Protein AF-A6IW34-F1 (afdb_monomer)

Secondary structure (DSSP, 8-state):
----------PPPP-GGGGT-BTTTBTSPSS--S---GGGHHHHHHHTTHHHHHHTT-HHHHHHH-----GGG--SHHHHHHHHHHHHHHHHHHHHTTGGGS--SEE-HHHHHHHHHHHHHHT--SS--HHHHTTTS-EESSTTS-SSGGGEE-SS--TTHHHHHHHHHHHHHHHHHTHHHHHHHHHHHHHHHTT-HHHHHHHHHHHHHHHHHHHHHHHTHHHH--HHHIIIIIHHHH--SSS-TTSTT-BEETTT-SSPB------GGG-HHHHHHHHHHT-------

Structure (mmCIF, N/CA/C/O backbone):
data_AF-A6IW34-F1
#
_entry.id   AF-A6IW34-F1
#
loop_
_atom_site.group_PDB
_atom_site.id
_atom_site.type_symbol
_atom_site.label_atom_id
_atom_site.label_alt_id
_atom_site.label_comp_id
_atom_site.label_asym_id
_atom_site.label_entity_id
_atom_site.label_seq_id
_atom_site.pdbx_PDB_ins_code
_atom_site.Cartn_x
_atom_site.Cartn_y
_atom_site.Cartn_z
_atom_site.occupancy
_atom_site.B_iso_or_equiv
_atom_site.auth_seq_id
_atom_site.auth_comp_id
_atom_site.auth_asym_id
_atom_site.auth_atom_id
_atom_site.pdbx_PDB_model_num
ATOM 1 N N . MET A 1 1 ? -57.787 -7.518 24.348 1.00 39.97 1 MET A N 1
ATOM 2 C CA . MET A 1 1 ? -56.804 -8.427 23.725 1.00 39.97 1 MET A CA 1
ATOM 3 C C . MET A 1 1 ? -56.434 -7.841 22.378 1.00 39.97 1 MET A C 1
ATOM 5 O O . MET A 1 1 ? -57.076 -8.160 21.393 1.00 39.97 1 MET A O 1
ATOM 9 N N . GLU A 1 2 ? -55.438 -6.966 22.345 1.00 31.56 2 GLU A N 1
ATOM 10 C CA . GLU A 1 2 ? -54.782 -6.574 21.098 1.00 31.56 2 GLU A CA 1
ATOM 11 C C . GLU A 1 2 ? -53.287 -6.706 21.347 1.00 31.56 2 GLU A C 1
ATOM 13 O O . GLU A 1 2 ? -52.717 -6.063 22.227 1.00 31.56 2 GLU A O 1
ATOM 18 N N . ALA A 1 3 ? -52.701 -7.682 20.660 1.00 35.12 3 ALA A N 1
ATOM 19 C CA . ALA A 1 3 ? -51.305 -8.038 20.772 1.00 35.12 3 ALA A CA 1
ATOM 20 C C . ALA A 1 3 ? -50.457 -6.938 20.125 1.00 35.12 3 ALA A C 1
ATOM 22 O O . ALA A 1 3 ? -50.534 -6.710 18.917 1.00 35.12 3 ALA A O 1
ATOM 23 N N . GLN A 1 4 ? -49.629 -6.280 20.936 1.00 36.12 4 GLN A N 1
ATOM 24 C CA . GLN A 1 4 ? -48.499 -5.497 20.453 1.00 36.12 4 GLN A CA 1
ATOM 25 C C . GLN A 1 4 ? -47.568 -6.430 19.671 1.00 36.12 4 GLN A C 1
ATOM 27 O O . GLN A 1 4 ? -46.946 -7.328 20.239 1.00 36.12 4 GLN A O 1
ATOM 32 N N . ARG A 1 5 ? -47.476 -6.228 18.354 1.00 35.66 5 A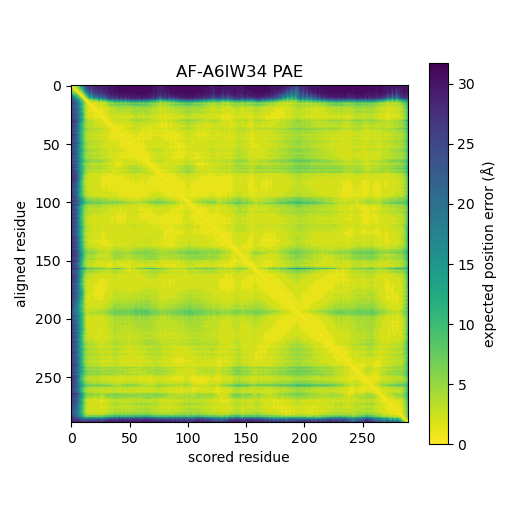RG A N 1
ATOM 33 C CA . ARG A 1 5 ? -46.409 -6.808 17.538 1.00 35.66 5 ARG A CA 1
ATOM 34 C C . ARG A 1 5 ? -45.102 -6.107 17.898 1.00 35.66 5 ARG A C 1
ATOM 36 O O . ARG A 1 5 ? -44.876 -4.965 17.511 1.00 35.66 5 ARG A O 1
ATOM 43 N N . GLN A 1 6 ? -44.258 -6.802 18.653 1.00 39.84 6 GLN A N 1
ATOM 44 C CA . GLN A 1 6 ? -42.835 -6.505 18.749 1.00 39.84 6 GLN A CA 1
ATOM 45 C C . GLN A 1 6 ? -42.164 -6.928 17.436 1.00 39.84 6 GLN A C 1
ATOM 47 O O . GLN A 1 6 ? -41.750 -8.075 17.297 1.00 39.84 6 GLN A O 1
ATOM 52 N N . ASP A 1 7 ? -42.031 -6.012 16.478 1.00 38.09 7 ASP A N 1
ATOM 53 C CA . ASP A 1 7 ? -41.060 -6.172 15.387 1.00 38.09 7 ASP A CA 1
ATOM 54 C C . ASP A 1 7 ? -39.688 -5.682 15.868 1.00 38.09 7 ASP A C 1
ATOM 56 O O . ASP A 1 7 ? -39.165 -4.641 15.473 1.00 38.09 7 ASP A O 1
ATOM 60 N N . GLY A 1 8 ? -39.101 -6.457 16.779 1.00 39.00 8 GLY A N 1
ATOM 61 C CA . GLY A 1 8 ? -37.703 -6.336 17.164 1.00 39.00 8 GLY A CA 1
ATOM 62 C C . GLY A 1 8 ? -36.811 -6.952 16.093 1.00 39.00 8 GLY A C 1
ATOM 63 O O . GLY A 1 8 ? -36.288 -8.049 16.279 1.00 39.00 8 GLY A O 1
ATOM 64 N N . LYS A 1 9 ? -36.583 -6.251 14.975 1.00 41.66 9 LYS A N 1
ATOM 65 C CA . LYS A 1 9 ? -35.353 -6.484 14.205 1.00 41.66 9 LYS A CA 1
ATOM 66 C C . LYS A 1 9 ? -34.207 -5.923 15.037 1.00 41.66 9 LYS A C 1
ATOM 68 O O . LYS A 1 9 ? -33.849 -4.758 14.895 1.00 41.66 9 LYS A O 1
ATOM 73 N N . LEU A 1 10 ? -33.673 -6.752 15.934 1.00 44.56 10 LEU A N 1
ATOM 74 C CA . LEU A 1 10 ? -32.401 -6.507 16.600 1.00 44.56 10 LEU A CA 1
ATOM 75 C C . LEU A 1 10 ? -31.375 -6.308 15.483 1.00 44.56 10 LEU A C 1
ATOM 77 O O . LEU A 1 10 ? -30.990 -7.257 14.797 1.00 44.56 10 LEU A O 1
ATOM 81 N N . ALA A 1 11 ? -31.039 -5.058 15.192 1.00 54.19 11 ALA A N 1
ATOM 82 C CA . ALA A 1 11 ? -30.050 -4.780 14.181 1.00 54.19 11 ALA A CA 1
ATOM 83 C C . ALA A 1 11 ? -28.741 -5.416 14.643 1.00 54.19 11 ALA A C 1
ATOM 85 O O . ALA A 1 11 ? -28.292 -5.164 15.758 1.00 54.19 11 ALA A O 1
ATOM 86 N N . SER A 1 12 ? -28.178 -6.296 13.816 1.00 60.78 12 SER A N 1
ATOM 87 C CA . SER A 1 12 ? -26.931 -6.982 14.142 1.00 60.78 12 SER A CA 1
ATOM 88 C C . SER A 1 12 ? -25.866 -5.954 14.512 1.00 60.78 12 SER A C 1
ATOM 90 O O . SER A 1 12 ? -25.704 -4.987 13.761 1.00 60.78 12 SER A O 1
ATOM 92 N N . SER A 1 13 ? -25.146 -6.183 15.613 1.00 70.25 13 SER A N 1
ATOM 93 C CA . SER A 1 13 ? -24.002 -5.357 15.997 1.00 70.25 13 SER A CA 1
ATOM 94 C C . SER A 1 13 ? -23.045 -5.217 14.815 1.00 70.25 13 SER A C 1
ATOM 96 O O . SER A 1 13 ? -22.786 -6.192 14.094 1.00 70.25 13 SER A O 1
ATOM 98 N N . LEU A 1 14 ? -22.532 -4.009 14.599 1.00 81.94 14 LEU A N 1
ATOM 99 C CA . LEU A 1 14 ? -21.531 -3.761 13.568 1.00 81.94 14 LEU A CA 1
ATOM 100 C C . LEU A 1 14 ? -20.313 -4.681 13.802 1.00 81.94 14 LEU A C 1
ATOM 102 O O . LEU A 1 14 ? -19.761 -4.734 14.896 1.00 81.94 14 LEU A O 1
ATOM 106 N N . SER A 1 15 ? -19.928 -5.456 12.785 1.00 87.62 15 SER A N 1
ATOM 107 C CA . SER A 1 15 ? -18.823 -6.421 12.862 1.00 87.62 15 SER A CA 1
ATOM 108 C C . SER A 1 15 ? -17.718 -6.001 11.905 1.00 87.62 15 SER A C 1
ATOM 110 O O . SER A 1 15 ? -17.939 -5.973 10.694 1.00 87.62 15 SER A O 1
ATOM 112 N N . LEU A 1 16 ? -16.533 -5.707 12.447 1.00 92.44 16 LEU A N 1
ATOM 113 C CA . LEU A 1 16 ? -15.361 -5.253 11.690 1.00 92.44 16 LEU A CA 1
ATOM 114 C C . LEU A 1 16 ? -14.974 -6.220 10.560 1.00 92.44 16 LEU A C 1
ATOM 116 O O . LEU A 1 16 ? -14.701 -5.792 9.438 1.00 92.44 16 LEU A O 1
ATOM 120 N N . GLY A 1 17 ? -15.069 -7.529 10.810 1.00 90.88 17 GLY A N 1
ATOM 121 C CA . GLY A 1 17 ? -14.717 -8.556 9.827 1.00 90.88 17 GLY A CA 1
ATOM 122 C C . GLY A 1 17 ? -15.533 -8.496 8.529 1.00 90.88 17 GLY A C 1
ATOM 123 O O . GLY A 1 17 ? -14.998 -8.812 7.470 1.00 90.88 17 GLY A O 1
ATOM 124 N N . LYS A 1 18 ? -16.791 -8.023 8.566 1.00 91.44 18 LYS A N 1
ATOM 125 C CA . LYS A 1 18 ? -17.615 -7.844 7.350 1.00 91.44 18 LYS A CA 1
ATOM 126 C C . LYS A 1 18 ? -17.078 -6.758 6.415 1.00 91.44 18 LYS A C 1
ATOM 128 O O . LYS A 1 18 ? -17.410 -6.764 5.236 1.00 91.44 18 LYS A O 1
ATOM 133 N N . TYR A 1 19 ? -16.266 -5.849 6.945 1.00 92.50 19 TYR A N 1
ATOM 134 C CA . TYR A 1 19 ? -15.629 -4.757 6.213 1.00 92.50 19 TYR A CA 1
ATOM 135 C C . TYR A 1 19 ? -14.144 -5.030 5.955 1.00 92.50 19 TYR A C 1
ATOM 137 O O . TYR A 1 19 ? -13.412 -4.117 5.593 1.00 92.50 19 TYR A O 1
ATOM 145 N N . HIS A 1 20 ? -13.692 -6.276 6.154 1.00 92.62 20 HIS A N 1
ATOM 146 C CA . HIS A 1 20 ? -12.283 -6.664 6.060 1.00 92.62 20 HIS A CA 1
ATOM 147 C C . HIS A 1 20 ? -11.364 -5.890 7.020 1.00 92.62 20 HIS A C 1
ATOM 149 O O . HIS A 1 20 ? -10.183 -5.706 6.737 1.00 92.62 20 HIS A O 1
ATOM 155 N N . ILE A 1 21 ? -11.899 -5.471 8.170 1.00 96.00 21 ILE A N 1
ATOM 156 C CA . ILE A 1 21 ? -11.139 -4.803 9.226 1.00 96.00 21 ILE A CA 1
ATOM 157 C C . ILE A 1 21 ? -10.777 -5.842 10.287 1.00 96.00 21 ILE A C 1
ATOM 159 O O . ILE A 1 21 ? -11.643 -6.524 10.840 1.00 96.00 21 ILE A O 1
ATOM 163 N N . SER A 1 22 ? -9.485 -5.970 10.563 1.00 96.12 22 SER A N 1
ATOM 164 C CA . SER A 1 22 ? -8.954 -6.850 11.596 1.00 96.12 22 SER A CA 1
ATOM 165 C C . SER A 1 22 ? -9.114 -6.230 12.984 1.00 96.12 22 SER A C 1
ATOM 167 O O . SER A 1 22 ? -8.766 -5.073 13.205 1.00 96.12 22 SER A O 1
ATOM 169 N N . GLU A 1 23 ? -9.568 -7.024 13.952 1.00 95.31 23 GLU A N 1
ATOM 170 C CA . GLU A 1 23 ? -9.623 -6.629 15.370 1.00 95.31 23 GLU A CA 1
ATOM 171 C C . GLU A 1 23 ? -8.236 -6.343 15.963 1.00 95.31 23 GLU A C 1
ATOM 173 O O . GLU A 1 23 ? -8.111 -5.591 16.929 1.00 95.31 23 GLU A O 1
ATOM 178 N N . GLU A 1 24 ? -7.199 -6.962 15.398 1.00 95.69 24 GLU A N 1
ATOM 179 C CA . GLU A 1 24 ? -5.818 -6.813 15.847 1.00 95.69 24 GLU A CA 1
ATOM 180 C C . GLU A 1 24 ? -5.059 -5.791 15.000 1.00 95.69 24 GLU A C 1
ATOM 182 O O . GLU A 1 24 ? -4.288 -5.001 15.537 1.00 95.69 24 GLU A O 1
ATOM 187 N N . TYR A 1 25 ? -5.291 -5.772 13.689 1.00 96.75 25 TYR A N 1
ATOM 188 C CA . TYR A 1 25 ? -4.469 -5.039 12.721 1.00 96.75 25 TYR A CA 1
ATOM 189 C C . TYR A 1 25 ? -5.191 -3.862 12.048 1.00 96.75 25 TYR A C 1
ATOM 191 O O . TYR A 1 25 ? -4.569 -3.109 11.303 1.00 96.75 25 TYR A O 1
ATOM 199 N N . GLY A 1 26 ? -6.485 -3.666 12.312 1.00 97.12 26 GLY A N 1
ATOM 200 C CA . GLY A 1 26 ? -7.270 -2.611 11.676 1.00 97.12 26 GLY A CA 1
ATOM 201 C C . GLY A 1 26 ? -7.359 -2.843 10.174 1.00 97.12 26 GLY A C 1
ATOM 202 O O . GLY A 1 26 ? -7.752 -3.924 9.738 1.00 97.12 26 GLY A O 1
ATOM 203 N N . PHE A 1 27 ? -6.985 -1.837 9.387 1.00 97.81 27 PHE A N 1
ATOM 204 C CA . PHE A 1 27 ? -6.981 -1.921 7.924 1.00 97.81 27 PHE A CA 1
ATOM 205 C C . PHE A 1 27 ? -5.726 -2.588 7.338 1.00 97.81 27 PHE A C 1
ATOM 207 O O . PHE A 1 27 ? -5.716 -2.907 6.148 1.00 97.81 27 PHE A O 1
ATOM 214 N N . LEU A 1 28 ? -4.678 -2.819 8.140 1.00 98.06 28 LEU A N 1
ATOM 215 C CA . LEU A 1 28 ? -3.502 -3.568 7.689 1.00 98.06 28 LEU A CA 1
ATOM 216 C C . LEU A 1 28 ? -3.907 -5.005 7.333 1.00 98.06 28 LEU A C 1
ATOM 218 O O . LEU A 1 28 ? -4.675 -5.644 8.060 1.00 98.06 28 LEU A O 1
ATOM 222 N N . LEU A 1 29 ? -3.354 -5.541 6.243 1.00 97.25 29 LEU A N 1
ATOM 223 C CA . LEU A 1 29 ? -3.537 -6.944 5.889 1.00 97.25 29 LEU A CA 1
ATOM 224 C C . LEU A 1 29 ? -2.759 -7.816 6.891 1.00 97.25 29 LEU A C 1
ATOM 226 O O . LEU A 1 29 ? -1.536 -7.713 6.939 1.00 97.25 29 LEU A O 1
ATOM 230 N N . PRO A 1 30 ? -3.412 -8.693 7.676 1.00 94.12 30 PRO A N 1
ATOM 231 C CA . PRO A 1 30 ? -2.704 -9.561 8.608 1.00 94.12 30 PRO A CA 1
ATOM 232 C C . PRO A 1 30 ? -1.980 -10.687 7.867 1.00 94.12 30 PRO A C 1
ATOM 234 O O . PRO A 1 30 ? -2.599 -11.414 7.073 1.00 94.12 30 PRO A O 1
ATOM 237 N N . ASN A 1 31 ? -0.701 -10.872 8.206 1.00 91.75 31 ASN A N 1
ATOM 238 C CA . ASN A 1 31 ? 0.199 -11.863 7.610 1.00 91.75 31 ASN A CA 1
ATOM 239 C C . ASN A 1 31 ? 0.147 -11.785 6.073 1.00 91.75 31 ASN A C 1
ATOM 241 O O . ASN A 1 31 ? -0.417 -12.685 5.434 1.00 91.75 31 ASN A O 1
ATOM 245 N N . PRO A 1 32 ? 0.598 -10.663 5.481 1.00 95.06 32 PRO A N 1
ATOM 246 C CA . PRO A 1 32 ? 0.676 -10.547 4.031 1.00 95.06 32 PRO A CA 1
ATOM 247 C C . PRO A 1 32 ? 1.606 -11.629 3.467 1.00 95.06 32 PRO A C 1
ATOM 249 O O . PRO A 1 32 ? 2.489 -12.132 4.158 1.00 95.06 32 PRO A O 1
ATOM 252 N N . LEU A 1 33 ? 1.356 -12.031 2.221 1.00 97.06 33 LEU A N 1
ATOM 253 C CA . LEU A 1 33 ? 2.248 -12.959 1.531 1.00 97.06 33 LEU A CA 1
ATOM 254 C C . LEU A 1 33 ? 3.494 -12.214 1.067 1.00 97.06 33 LEU A C 1
ATOM 256 O O . LEU A 1 33 ? 3.388 -11.079 0.612 1.00 97.06 33 LEU A O 1
ATOM 260 N N . GLU A 1 34 ? 4.634 -12.892 1.134 1.00 97.38 34 GLU A N 1
ATOM 261 C CA . GLU A 1 34 ? 5.929 -12.370 0.680 1.00 97.38 34 GLU A CA 1
ATOM 262 C C . GLU A 1 34 ? 6.301 -12.881 -0.718 1.00 97.38 34 GLU A C 1
ATOM 264 O O . GLU A 1 34 ? 7.038 -12.226 -1.447 1.00 97.38 34 GLU A O 1
ATOM 269 N N . GLU A 1 35 ? 5.740 -14.024 -1.120 1.00 97.94 35 GLU A N 1
ATOM 270 C CA . GLU A 1 35 ? 5.993 -14.669 -2.407 1.00 97.94 35 GLU A CA 1
ATOM 271 C C . GLU A 1 35 ? 4.687 -15.056 -3.101 1.00 97.94 35 GLU A C 1
ATOM 273 O O . GLU A 1 35 ? 3.711 -15.471 -2.464 1.00 97.94 35 GLU A O 1
ATOM 278 N N . LEU A 1 36 ? 4.683 -14.934 -4.429 1.00 98.38 36 LEU A N 1
ATOM 279 C CA . LEU A 1 36 ? 3.617 -15.452 -5.282 1.00 98.38 36 LEU A CA 1
ATOM 280 C C . LEU A 1 36 ? 3.924 -16.894 -5.723 1.00 98.38 36 LEU A C 1
ATOM 282 O O . LEU A 1 36 ? 5.086 -17.299 -5.742 1.00 98.38 36 LEU A O 1
ATOM 286 N N . PRO A 1 37 ? 2.905 -17.671 -6.139 1.00 97.69 37 PRO A N 1
ATOM 287 C CA . PRO A 1 37 ? 3.115 -18.987 -6.740 1.00 97.69 37 PRO A CA 1
ATOM 288 C C . PRO A 1 37 ? 4.085 -18.962 -7.933 1.00 97.69 37 PRO A C 1
ATOM 290 O O . PRO A 1 37 ? 4.119 -17.982 -8.677 1.00 97.69 37 PRO A O 1
ATOM 293 N N . ASP A 1 38 ? 4.779 -20.080 -8.187 1.00 97.00 38 ASP A N 1
ATOM 294 C CA . ASP A 1 38 ? 5.830 -20.228 -9.217 1.00 97.00 38 ASP A CA 1
ATOM 295 C C . ASP A 1 38 ? 5.456 -19.700 -10.610 1.00 97.00 38 ASP A C 1
ATOM 297 O O . ASP A 1 38 ? 6.315 -19.217 -11.349 1.00 97.00 38 ASP A O 1
ATOM 301 N N . HIS A 1 39 ? 4.172 -19.760 -10.978 1.00 97.56 39 HIS A N 1
ATOM 302 C CA . HIS A 1 39 ? 3.674 -19.195 -12.234 1.00 97.56 39 HIS A CA 1
ATOM 303 C C . HIS A 1 39 ? 4.044 -17.709 -12.398 1.00 97.56 39 HIS A C 1
ATOM 305 O O . HIS A 1 39 ? 4.338 -17.271 -13.507 1.00 97.56 39 HIS A O 1
ATOM 311 N N . TYR A 1 40 ? 4.076 -16.957 -11.296 1.00 98.50 40 TYR A N 1
ATOM 312 C CA . TYR A 1 40 ? 4.344 -15.519 -11.231 1.00 98.50 40 TYR A CA 1
ATOM 313 C C . TYR A 1 40 ? 5.798 -15.178 -10.893 1.00 98.50 40 TYR A C 1
ATOM 315 O O . TYR A 1 40 ? 6.122 -14.010 -10.668 1.00 98.50 40 TYR A O 1
ATOM 323 N N . LYS A 1 41 ? 6.702 -16.166 -10.911 1.00 98.12 41 LYS A N 1
ATOM 324 C CA . LYS A 1 41 ? 8.135 -15.957 -10.673 1.00 98.12 41 LYS A CA 1
ATOM 325 C C . LYS A 1 41 ? 8.753 -14.837 -11.533 1.00 98.12 41 LYS A C 1
ATOM 327 O O . LYS A 1 41 ? 9.525 -14.064 -10.972 1.00 98.12 41 LYS A O 1
ATOM 332 N N . PRO A 1 42 ? 8.398 -14.654 -12.826 1.00 98.44 42 PRO A N 1
ATOM 333 C CA . PRO A 1 42 ? 8.912 -13.529 -13.613 1.00 98.44 42 PRO A CA 1
ATOM 334 C C . PRO A 1 42 ? 8.601 -12.149 -13.013 1.00 98.44 42 PRO A C 1
ATOM 336 O O . PRO A 1 42 ? 9.423 -11.243 -13.112 1.00 98.44 42 PRO A O 1
ATOM 339 N N . TRP A 1 43 ? 7.441 -11.979 -12.366 1.00 98.62 43 TRP A N 1
ATOM 340 C CA . TRP A 1 43 ? 7.103 -10.733 -11.673 1.00 98.62 43 TRP A CA 1
ATOM 341 C C . TRP A 1 43 ? 7.951 -10.563 -10.411 1.00 98.62 43 TRP A C 1
ATOM 343 O O . TRP A 1 43 ? 8.554 -9.508 -10.217 1.00 98.62 43 TRP A O 1
ATOM 353 N N . MET A 1 44 ? 8.054 -11.615 -9.591 1.00 98.50 44 MET A N 1
ATOM 354 C CA . MET A 1 44 ? 8.823 -11.581 -8.341 1.00 98.50 44 MET A CA 1
ATOM 355 C C . MET A 1 44 ? 10.321 -11.351 -8.583 1.00 98.50 44 MET A C 1
ATOM 357 O O . MET A 1 44 ? 10.946 -10.566 -7.880 1.00 98.50 44 MET A O 1
ATOM 361 N N . GLU A 1 45 ? 10.904 -11.951 -9.625 1.00 98.12 45 GLU A N 1
ATOM 362 C CA . GLU A 1 45 ? 12.317 -11.757 -9.980 1.00 98.12 45 GLU A CA 1
ATOM 363 C C . GLU A 1 45 ? 12.658 -10.311 -10.364 1.00 98.12 45 GLU A C 1
ATOM 365 O O . GLU A 1 45 ? 13.798 -9.878 -10.157 1.00 98.12 45 GLU A O 1
ATOM 370 N N . ILE A 1 46 ? 11.708 -9.572 -10.946 1.00 98.44 46 ILE A N 1
ATOM 371 C CA . ILE A 1 46 ? 11.856 -8.135 -11.203 1.00 98.44 46 ILE A CA 1
ATOM 372 C C . ILE A 1 46 ? 11.664 -7.365 -9.896 1.00 98.44 46 ILE A C 1
ATOM 374 O O . ILE A 1 46 ? 12.495 -6.523 -9.565 1.00 98.44 46 ILE A O 1
ATOM 378 N N . ALA A 1 47 ? 10.608 -7.673 -9.140 1.00 98.06 47 ALA A N 1
ATOM 379 C CA . ALA A 1 47 ? 10.246 -6.965 -7.915 1.00 98.06 47 ALA A CA 1
ATOM 380 C C . ALA A 1 47 ? 11.354 -7.017 -6.845 1.00 98.06 47 ALA A C 1
ATOM 382 O O . ALA A 1 47 ? 11.718 -5.987 -6.282 1.00 98.06 47 ALA A O 1
ATOM 383 N N . HIS A 1 48 ? 11.977 -8.182 -6.646 1.00 97.44 48 HIS A N 1
ATOM 384 C CA . HIS A 1 48 ? 13.082 -8.379 -5.695 1.00 97.44 48 HIS A CA 1
ATOM 385 C C . HIS A 1 48 ? 14.353 -7.610 -6.051 1.00 97.44 48 HIS A C 1
ATOM 387 O O . HIS A 1 48 ? 15.179 -7.319 -5.190 1.00 97.44 48 HIS A O 1
ATOM 393 N N . ARG A 1 49 ? 14.532 -7.278 -7.332 1.00 97.50 49 ARG A N 1
ATOM 394 C CA . ARG A 1 49 ? 15.677 -6.505 -7.833 1.00 97.50 49 ARG A CA 1
ATOM 395 C C . ARG A 1 49 ? 15.281 -5.087 -8.226 1.00 97.50 49 ARG A C 1
ATOM 397 O O . ARG A 1 49 ? 16.085 -4.393 -8.843 1.00 97.50 49 ARG A O 1
ATOM 404 N N . LEU A 1 50 ? 14.068 -4.652 -7.883 1.00 98.12 50 LEU A N 1
ATOM 405 C CA . LEU A 1 50 ? 13.472 -3.436 -8.423 1.00 98.12 50 LEU A CA 1
ATOM 406 C C . LEU A 1 50 ? 14.333 -2.184 -8.183 1.00 98.12 50 LEU A C 1
ATOM 408 O O . LEU A 1 50 ? 14.598 -1.494 -9.170 1.00 98.12 50 LEU A O 1
ATOM 412 N N . PRO A 1 51 ? 14.858 -1.908 -6.967 1.00 97.38 51 PRO A N 1
ATOM 413 C CA . PRO A 1 51 ? 15.735 -0.754 -6.755 1.00 97.38 51 PRO A CA 1
ATOM 414 C C . PRO A 1 51 ? 16.977 -0.800 -7.652 1.00 97.38 51 PRO A C 1
ATOM 416 O O . PRO A 1 51 ? 17.269 0.158 -8.361 1.00 97.38 51 PRO A O 1
ATOM 419 N N . HIS A 1 52 ? 17.645 -1.955 -7.709 1.00 97.94 52 HIS A N 1
ATOM 420 C CA . HIS A 1 52 ? 18.849 -2.144 -8.516 1.00 97.94 52 HIS A CA 1
ATOM 421 C C . HIS A 1 52 ? 18.583 -1.998 -10.021 1.00 97.94 52 HIS A C 1
ATOM 423 O O . HIS A 1 52 ? 19.374 -1.388 -10.740 1.00 97.94 52 HIS A O 1
ATOM 429 N N . LEU A 1 53 ? 17.473 -2.547 -10.519 1.00 98.50 53 LEU A N 1
ATOM 430 C CA . LEU A 1 53 ? 17.089 -2.446 -11.928 1.00 98.50 53 LEU A CA 1
ATOM 431 C C . LEU A 1 53 ? 16.751 -1.006 -12.330 1.00 98.50 53 LEU A C 1
ATOM 433 O O . LEU A 1 53 ? 17.027 -0.621 -13.464 1.00 98.50 53 LEU A O 1
ATOM 437 N N . ILE A 1 54 ? 16.184 -0.215 -11.417 1.00 98.19 54 ILE A N 1
ATOM 438 C CA . ILE A 1 54 ? 15.927 1.209 -11.650 1.00 98.19 54 ILE A CA 1
ATOM 439 C C . ILE A 1 54 ? 17.245 1.988 -11.667 1.00 98.19 54 ILE A C 1
ATOM 441 O O . ILE A 1 54 ? 17.523 2.678 -12.642 1.00 98.19 54 ILE A O 1
ATOM 445 N N . GLU A 1 55 ? 18.086 1.824 -10.642 1.00 96.44 55 GLU A N 1
ATOM 446 C CA . GLU A 1 55 ? 19.378 2.520 -10.519 1.00 96.44 55 GLU A CA 1
ATOM 447 C C . GLU A 1 55 ? 20.346 2.204 -11.669 1.00 96.44 55 GLU A C 1
ATOM 449 O O . GLU A 1 55 ? 21.140 3.049 -12.076 1.00 96.44 55 GLU A O 1
ATOM 454 N N . SER A 1 56 ? 20.283 0.988 -12.214 1.00 97.62 56 SER A N 1
ATOM 455 C CA . SER A 1 56 ? 21.091 0.564 -13.364 1.00 97.62 56 SER A CA 1
ATOM 456 C C . SER A 1 56 ? 20.452 0.866 -14.724 1.00 97.62 56 SER A C 1
ATOM 458 O O . SER A 1 56 ? 21.048 0.538 -15.750 1.00 97.62 56 SER A O 1
ATOM 460 N N . HIS A 1 57 ? 19.268 1.489 -14.753 1.00 97.31 57 HIS A N 1
ATOM 461 C CA . HIS A 1 57 ? 18.488 1.790 -15.961 1.00 97.31 57 HIS A CA 1
ATOM 462 C C . HIS A 1 57 ? 18.093 0.552 -16.794 1.00 97.31 57 HIS A C 1
ATOM 464 O O . HIS A 1 57 ? 17.923 0.622 -18.013 1.00 97.31 57 HIS A O 1
ATOM 470 N N . GLN A 1 58 ? 17.937 -0.606 -16.148 1.00 98.25 58 GLN A N 1
ATOM 471 C CA . GLN A 1 58 ? 17.656 -1.890 -16.800 1.00 98.25 58 GLN A CA 1
ATOM 472 C C . GLN A 1 58 ? 16.213 -2.373 -16.637 1.00 98.25 58 GLN A C 1
ATOM 474 O O . GLN A 1 58 ? 15.825 -3.333 -17.311 1.00 98.25 58 GLN A O 1
ATOM 479 N N . LEU A 1 59 ? 15.406 -1.754 -15.768 1.00 98.44 59 LEU A N 1
ATOM 480 C CA . LEU A 1 59 ? 14.043 -2.214 -15.490 1.00 98.44 59 LEU A CA 1
ATOM 481 C C . LEU A 1 59 ? 13.187 -2.243 -16.759 1.00 98.44 59 LEU A C 1
ATOM 483 O O . LEU A 1 59 ? 12.519 -3.240 -17.018 1.00 98.44 59 LEU A O 1
ATOM 487 N N . GLN A 1 60 ? 13.232 -1.190 -17.577 1.00 98.06 60 GLN A N 1
ATOM 488 C CA . GLN A 1 60 ? 12.431 -1.127 -18.805 1.00 98.06 60 GLN A CA 1
ATOM 489 C C . GLN A 1 60 ? 12.724 -2.295 -19.758 1.00 98.06 60 GLN A C 1
ATOM 491 O O . GLN A 1 60 ? 11.788 -2.904 -20.274 1.00 98.06 60 GLN A O 1
ATOM 496 N N . ALA A 1 61 ? 13.998 -2.658 -19.942 1.00 97.94 61 ALA A N 1
ATOM 497 C CA . ALA A 1 61 ? 14.388 -3.796 -20.775 1.00 97.94 61 ALA A CA 1
ATOM 498 C C . ALA A 1 61 ? 13.805 -5.117 -20.242 1.00 97.94 61 ALA A C 1
ATOM 500 O O . ALA A 1 61 ? 13.198 -5.872 -20.998 1.00 97.94 61 ALA A O 1
ATOM 501 N N . HIS A 1 62 ? 13.890 -5.344 -18.928 1.00 98.31 62 HIS A N 1
ATOM 502 C CA . HIS A 1 62 ? 13.323 -6.536 -18.292 1.00 98.31 62 HIS A CA 1
ATOM 503 C C . HIS A 1 62 ? 11.792 -6.594 -18.411 1.00 98.31 62 HIS A C 1
ATOM 505 O O . HIS A 1 62 ? 11.232 -7.664 -18.632 1.00 98.31 62 HIS A O 1
ATOM 511 N N . VAL A 1 63 ? 11.098 -5.454 -18.310 1.00 98.19 63 VAL A N 1
ATOM 512 C CA . VAL A 1 63 ? 9.635 -5.389 -18.485 1.00 98.19 63 VAL A CA 1
ATOM 513 C C . VAL A 1 63 ? 9.220 -5.722 -19.923 1.00 98.19 63 VAL A C 1
ATOM 515 O O . VAL A 1 63 ? 8.210 -6.398 -20.120 1.00 98.19 63 VAL A O 1
ATOM 518 N N . TYR A 1 64 ? 9.992 -5.304 -20.931 1.00 97.44 64 TYR A N 1
ATOM 519 C CA . TYR A 1 64 ? 9.718 -5.664 -22.328 1.00 97.44 64 TYR A CA 1
ATOM 520 C C . TYR A 1 64 ? 9.941 -7.154 -22.626 1.00 97.44 64 TYR A C 1
ATOM 522 O O . TYR A 1 64 ? 9.253 -7.708 -23.484 1.00 97.44 64 TYR A O 1
ATOM 530 N N . GLU A 1 65 ? 10.858 -7.811 -21.915 1.00 97.25 65 GLU A N 1
ATOM 531 C CA . GLU A 1 65 ? 11.098 -9.258 -22.017 1.00 97.25 65 GLU A CA 1
ATOM 532 C C . GLU A 1 65 ? 10.128 -10.097 -21.164 1.00 97.25 65 GLU A C 1
ATOM 534 O O . GLU A 1 65 ? 10.038 -11.316 -21.331 1.00 97.25 65 GLU A O 1
ATOM 539 N N . MET A 1 66 ? 9.375 -9.457 -20.265 1.00 96.62 66 MET A N 1
ATOM 540 C CA . MET A 1 66 ? 8.469 -10.127 -19.339 1.00 96.62 66 MET A CA 1
ATOM 541 C C . MET A 1 66 ? 7.330 -10.847 -20.085 1.00 96.62 66 MET A C 1
ATOM 543 O O . MET A 1 66 ? 6.648 -10.230 -20.910 1.00 96.62 66 MET A O 1
ATOM 547 N N . PRO A 1 67 ? 7.055 -12.133 -19.791 1.00 97.88 67 PRO A N 1
ATOM 548 C CA . PRO A 1 67 ? 5.941 -12.841 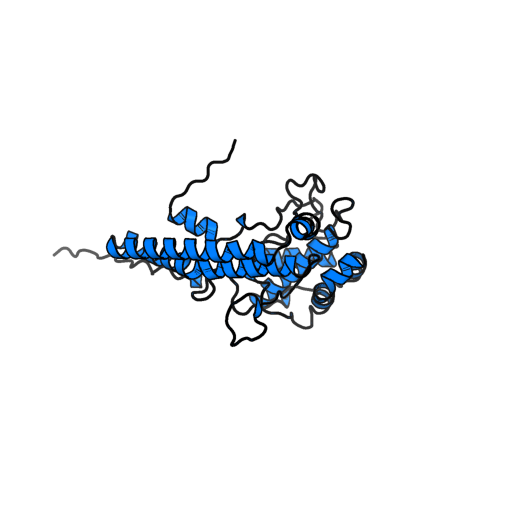-20.408 1.00 97.88 67 PRO A CA 1
ATOM 549 C C . PRO A 1 67 ? 4.598 -12.264 -19.945 1.00 97.88 67 PRO A C 1
ATOM 551 O O . PRO A 1 67 ? 4.447 -11.820 -18.807 1.00 97.88 67 PRO A O 1
ATOM 554 N N . LEU A 1 68 ? 3.588 -12.324 -20.817 1.00 98.25 68 LEU A N 1
ATOM 555 C CA . LEU A 1 68 ? 2.207 -12.069 -20.413 1.00 98.25 68 LEU A CA 1
ATOM 556 C C . LEU A 1 68 ? 1.711 -13.260 -19.581 1.00 98.25 68 LEU A C 1
ATOM 558 O O . LEU A 1 68 ? 1.546 -14.355 -20.122 1.00 98.25 68 LEU A O 1
ATOM 562 N N . LEU A 1 69 ? 1.490 -13.042 -18.285 1.00 98.12 69 LEU A N 1
ATOM 563 C CA . LEU A 1 69 ? 1.014 -14.062 -17.348 1.00 98.12 69 LEU A CA 1
ATOM 564 C C . LEU A 1 69 ? -0.481 -13.904 -17.068 1.00 98.12 69 LEU A C 1
ATOM 566 O O . LEU A 1 69 ? -1.018 -12.797 -17.078 1.00 98.12 69 LEU A O 1
ATOM 570 N N . ASP A 1 70 ? -1.142 -15.029 -16.817 1.00 95.94 70 ASP A N 1
ATOM 571 C CA . ASP A 1 70 ? -2.585 -15.107 -16.609 1.00 95.94 70 ASP A CA 1
ATOM 572 C C . ASP A 1 70 ? -2.920 -14.962 -15.118 1.00 95.94 70 ASP A C 1
ATOM 574 O O . ASP A 1 70 ? -2.351 -15.660 -14.278 1.00 95.94 70 ASP A O 1
ATOM 578 N N . CYS A 1 71 ? -3.851 -14.077 -14.764 1.00 97.00 71 CYS A N 1
A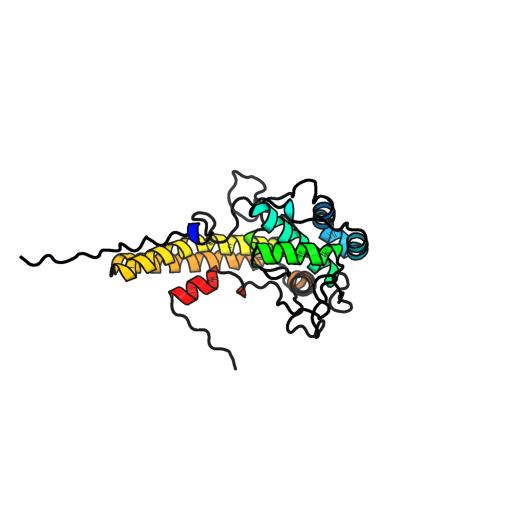TOM 579 C CA . CYS A 1 71 ? -4.215 -13.812 -13.371 1.00 97.00 71 CYS A CA 1
ATOM 580 C C . CYS A 1 71 ? -5.191 -14.837 -12.775 1.00 97.00 71 CYS A C 1
ATOM 582 O O . CYS A 1 71 ? -5.423 -14.814 -11.568 1.00 97.00 71 CYS A O 1
ATOM 584 N N . ARG A 1 72 ? -5.725 -15.783 -13.562 1.00 95.31 72 ARG A N 1
ATOM 585 C CA . ARG A 1 72 ? -6.658 -16.819 -13.073 1.00 95.31 72 ARG A CA 1
ATOM 586 C C . ARG A 1 72 ? -6.057 -17.758 -12.023 1.00 95.31 72 ARG A C 1
ATOM 588 O O . ARG A 1 72 ? -6.814 -18.422 -11.318 1.00 95.31 72 ARG A O 1
ATOM 595 N N . PHE A 1 73 ? -4.728 -17.826 -11.914 1.00 95.94 73 PHE A N 1
ATOM 596 C CA . PHE A 1 73 ? -4.040 -18.620 -10.890 1.00 95.94 73 PHE A CA 1
ATOM 597 C C . PHE A 1 73 ? -3.813 -17.856 -9.569 1.00 95.94 73 PHE A C 1
ATOM 599 O O . PHE A 1 73 ? -3.284 -18.443 -8.630 1.00 95.94 73 PHE A O 1
ATOM 606 N N . LEU A 1 74 ? -4.251 -16.592 -9.459 1.00 97.69 74 LEU A N 1
ATOM 607 C CA . LEU A 1 74 ? -4.334 -15.844 -8.197 1.00 97.69 74 LEU A CA 1
ATOM 608 C C . LEU A 1 74 ? -5.654 -16.182 -7.494 1.00 97.69 74 LEU A C 1
ATOM 610 O O . LEU A 1 74 ? -6.691 -15.543 -7.698 1.00 97.69 74 LEU A O 1
ATOM 614 N N . THR A 1 75 ? -5.617 -17.224 -6.674 1.00 95.69 75 THR A N 1
ATOM 615 C CA . THR A 1 75 ? -6.801 -17.842 -6.068 1.00 95.69 75 THR A CA 1
ATOM 616 C C . THR A 1 75 ? -7.188 -17.235 -4.725 1.00 95.69 75 THR A C 1
ATOM 618 O O . THR A 1 75 ? -8.365 -17.260 -4.361 1.00 95.69 75 THR A O 1
ATOM 621 N N . SER A 1 76 ? -6.227 -16.680 -3.982 1.00 96.69 76 SER A N 1
ATOM 622 C CA . SER A 1 76 ? -6.484 -16.089 -2.669 1.00 96.69 76 SER A CA 1
ATOM 623 C C . SER A 1 76 ? -6.448 -14.562 -2.690 1.00 96.69 76 SER A C 1
ATOM 625 O O . SER A 1 76 ? -5.748 -13.935 -3.482 1.00 96.69 76 SER A O 1
ATOM 627 N N . TYR A 1 77 ? -7.162 -13.935 -1.751 1.00 96.31 77 TYR A N 1
ATOM 628 C CA . TYR A 1 77 ? -7.122 -12.478 -1.586 1.00 96.31 77 TYR A CA 1
ATOM 629 C C . TYR A 1 77 ? -5.704 -11.963 -1.299 1.00 96.31 77 TYR A C 1
ATOM 631 O O . TYR A 1 77 ? -5.320 -10.912 -1.800 1.00 96.31 77 TYR A O 1
ATOM 639 N N . ARG A 1 78 ? -4.898 -12.712 -0.531 1.00 97.62 78 ARG A N 1
ATOM 640 C CA . ARG A 1 78 ? -3.509 -12.323 -0.247 1.00 97.62 78 ARG A CA 1
ATOM 641 C C . ARG A 1 78 ? -2.626 -12.408 -1.492 1.00 97.62 78 ARG A C 1
ATOM 643 O O . ARG A 1 78 ? -1.811 -11.518 -1.690 1.00 97.62 78 ARG A O 1
ATOM 650 N N . GLU A 1 79 ? -2.823 -13.425 -2.334 1.00 98.38 79 GLU A N 1
ATOM 651 C CA . GLU A 1 79 ? -2.130 -13.540 -3.627 1.00 98.38 79 GLU A CA 1
ATOM 652 C C . GLU A 1 79 ? -2.484 -12.358 -4.530 1.00 98.38 79 GLU A C 1
ATOM 654 O O . GLU A 1 79 ? -1.597 -11.725 -5.088 1.00 98.38 79 GLU A O 1
ATOM 659 N N . GLN A 1 80 ? -3.768 -12.001 -4.620 1.00 98.50 80 GLN A N 1
ATOM 660 C CA . GLN A 1 80 ? -4.207 -10.849 -5.410 1.00 98.50 80 GLN A CA 1
ATOM 661 C C . GLN A 1 80 ? -3.624 -9.534 -4.879 1.00 98.50 80 GLN A C 1
ATOM 663 O O . GLN A 1 80 ? -3.161 -8.714 -5.666 1.00 98.50 80 GLN A O 1
ATOM 668 N N . ARG A 1 81 ? -3.601 -9.335 -3.554 1.00 98.56 81 ARG A N 1
ATOM 669 C CA . ARG A 1 81 ? -3.012 -8.138 -2.932 1.00 98.56 81 ARG A CA 1
ATOM 670 C C . ARG A 1 81 ? -1.503 -8.039 -3.161 1.00 98.56 81 ARG A C 1
ATOM 672 O O . ARG A 1 81 ? -1.038 -6.961 -3.516 1.00 98.56 81 ARG A O 1
ATOM 679 N N . LEU A 1 82 ? -0.758 -9.139 -3.021 1.00 98.75 82 LEU A N 1
ATOM 680 C CA . LEU A 1 82 ? 0.675 -9.154 -3.330 1.00 98.75 82 LEU A CA 1
ATOM 681 C C . LEU A 1 82 ? 0.924 -8.922 -4.827 1.00 98.75 82 LEU A C 1
ATOM 683 O O . LEU A 1 82 ? 1.784 -8.124 -5.184 1.00 98.75 82 LEU A O 1
ATOM 687 N N . ALA A 1 83 ? 0.145 -9.555 -5.708 1.00 98.81 83 ALA A N 1
ATOM 688 C CA . ALA A 1 83 ? 0.254 -9.341 -7.148 1.00 98.81 83 ALA A CA 1
ATOM 689 C C . ALA A 1 83 ? -0.020 -7.884 -7.533 1.00 98.81 83 ALA A C 1
ATOM 691 O O . ALA A 1 83 ? 0.707 -7.329 -8.353 1.00 98.81 83 ALA A O 1
ATOM 692 N N . HIS A 1 84 ? -1.021 -7.244 -6.922 1.00 98.81 84 HIS A N 1
ATOM 693 C CA . HIS A 1 84 ? -1.292 -5.825 -7.145 1.00 98.81 84 HIS A CA 1
ATOM 694 C C . HIS A 1 84 ? -0.118 -4.955 -6.691 1.00 98.81 84 HIS A C 1
ATOM 696 O O . HIS A 1 84 ? 0.383 -4.188 -7.507 1.00 98.81 84 HIS A O 1
ATOM 702 N N . LEU A 1 85 ? 0.404 -5.157 -5.472 1.00 98.81 85 LEU A N 1
ATOM 703 C CA . LEU A 1 85 ? 1.599 -4.462 -4.978 1.00 98.81 85 LEU A CA 1
ATOM 704 C C . LEU A 1 85 ? 2.792 -4.619 -5.929 1.00 98.81 85 LEU A C 1
ATOM 706 O O . LEU A 1 85 ? 3.420 -3.628 -6.293 1.00 98.81 85 LEU A O 1
ATOM 710 N N . VAL A 1 86 ? 3.092 -5.843 -6.360 1.00 98.81 86 VAL A N 1
ATOM 711 C CA . VAL A 1 86 ? 4.218 -6.139 -7.255 1.00 98.81 86 VAL A CA 1
ATOM 712 C C . VAL A 1 86 ? 4.046 -5.459 -8.613 1.00 98.81 86 VAL A C 1
ATOM 714 O O . VAL A 1 86 ? 4.950 -4.766 -9.078 1.00 98.81 86 VAL A O 1
ATOM 717 N N . LEU A 1 87 ? 2.885 -5.610 -9.252 1.00 98.88 87 LEU A N 1
ATOM 718 C CA . LEU A 1 87 ? 2.617 -5.027 -10.570 1.00 98.88 87 LEU A CA 1
ATOM 719 C C . LEU A 1 87 ? 2.574 -3.498 -10.513 1.00 98.88 87 LEU A C 1
ATOM 721 O O . LEU A 1 87 ? 3.106 -2.829 -11.403 1.00 98.88 87 LEU A O 1
ATOM 725 N N . ALA A 1 88 ? 1.995 -2.941 -9.449 1.00 98.81 88 ALA A N 1
ATOM 726 C CA . ALA A 1 88 ? 2.014 -1.516 -9.178 1.00 98.81 88 ALA A CA 1
ATOM 727 C C . ALA A 1 88 ? 3.449 -1.018 -9.005 1.00 98.81 88 ALA A C 1
ATOM 729 O O . ALA A 1 88 ? 3.825 -0.016 -9.609 1.00 98.81 88 ALA A O 1
ATOM 730 N N . ALA A 1 89 ? 4.276 -1.749 -8.257 1.00 98.62 89 ALA A N 1
ATOM 731 C CA . ALA A 1 89 ? 5.659 -1.381 -8.030 1.00 98.62 89 ALA A CA 1
ATOM 732 C C . ALA A 1 89 ? 6.490 -1.373 -9.318 1.00 98.62 89 ALA A C 1
ATOM 734 O O . ALA A 1 89 ? 7.132 -0.376 -9.658 1.00 98.62 89 ALA A O 1
ATOM 735 N N . ILE A 1 90 ? 6.407 -2.448 -10.098 1.00 98.81 90 ILE A N 1
ATOM 736 C CA . ILE A 1 90 ? 7.066 -2.527 -11.403 1.00 98.81 90 ILE A CA 1
ATOM 737 C C . ILE A 1 90 ? 6.574 -1.395 -12.315 1.00 98.81 90 ILE A C 1
ATOM 739 O O . ILE A 1 90 ? 7.382 -0.775 -12.999 1.00 98.81 90 ILE A O 1
ATOM 743 N N . THR A 1 91 ? 5.277 -1.069 -12.286 1.00 98.81 91 THR A N 1
ATOM 744 C CA . THR A 1 91 ? 4.698 0.037 -13.066 1.00 98.81 91 THR A CA 1
ATOM 745 C C . THR A 1 91 ? 5.287 1.389 -12.671 1.00 98.81 91 THR A C 1
ATOM 747 O O . THR A 1 91 ? 5.726 2.130 -13.551 1.00 98.81 91 THR A O 1
ATOM 750 N N . MET A 1 92 ? 5.346 1.716 -11.374 1.00 98.69 92 MET A N 1
ATOM 751 C CA . MET A 1 92 ? 5.918 2.993 -10.923 1.00 98.69 92 MET A CA 1
ATOM 752 C C . MET A 1 92 ? 7.400 3.094 -11.282 1.00 98.69 92 MET A C 1
ATOM 754 O O . MET A 1 92 ? 7.837 4.128 -11.782 1.00 98.69 92 MET A O 1
ATOM 758 N N . GLY A 1 93 ? 8.158 2.010 -11.095 1.00 98.50 93 GLY A N 1
ATOM 759 C CA . GLY A 1 93 ? 9.554 1.942 -11.512 1.00 98.50 93 GLY A CA 1
ATOM 760 C C . GLY A 1 93 ? 9.717 2.130 -13.020 1.00 98.50 93 GLY A C 1
ATOM 761 O O . GLY A 1 93 ? 10.546 2.919 -13.454 1.00 98.50 93 GLY A O 1
ATOM 762 N N . PHE A 1 94 ? 8.910 1.441 -13.830 1.00 98.62 94 PHE A N 1
ATOM 763 C CA . PHE A 1 94 ? 8.986 1.489 -15.290 1.00 98.62 94 PHE A CA 1
ATOM 764 C C . PHE A 1 94 ? 8.712 2.898 -15.823 1.00 98.62 94 PHE A C 1
ATOM 766 O O . PHE A 1 94 ? 9.455 3.398 -16.672 1.00 98.62 94 PHE A O 1
ATOM 773 N N . VAL A 1 95 ? 7.656 3.537 -15.305 1.00 98.62 95 VAL A N 1
ATOM 774 C CA . VAL A 1 95 ? 7.240 4.882 -15.714 1.00 98.62 95 VAL A CA 1
ATOM 775 C C . VAL A 1 95 ? 8.276 5.922 -15.318 1.00 98.62 95 VAL A C 1
ATOM 777 O O . VAL A 1 95 ? 8.611 6.765 -16.145 1.00 98.62 95 VAL A O 1
ATOM 780 N N . TRP A 1 96 ? 8.797 5.848 -14.093 1.00 98.25 96 TRP A N 1
ATOM 781 C CA . TRP A 1 96 ? 9.616 6.905 -13.502 1.00 98.25 96 TRP A CA 1
ATOM 782 C C . TRP A 1 96 ? 11.122 6.612 -13.451 1.00 98.25 96 TRP A C 1
ATOM 784 O O . TRP A 1 96 ? 11.851 7.400 -12.858 1.00 98.25 96 TRP A O 1
ATOM 794 N N . GLN A 1 97 ? 11.609 5.527 -14.067 1.00 96.69 97 GLN A N 1
ATOM 795 C CA . GLN A 1 97 ? 13.032 5.136 -14.047 1.00 96.69 97 GLN A CA 1
ATOM 796 C C . GLN A 1 97 ? 13.976 6.300 -14.395 1.00 96.69 97 GLN A C 1
ATOM 798 O O . GLN A 1 97 ? 14.967 6.518 -13.709 1.00 96.69 97 GLN A O 1
ATOM 803 N N . GLU A 1 98 ? 13.644 7.069 -15.435 1.00 95.25 98 GLU A N 1
ATOM 804 C CA . GLU A 1 98 ? 14.440 8.211 -15.917 1.00 95.25 98 GLU A CA 1
ATOM 805 C C . GLU A 1 98 ? 14.076 9.541 -15.221 1.00 95.25 98 GLU A C 1
ATOM 807 O O . GLU A 1 98 ? 14.400 10.634 -15.696 1.00 95.25 98 GLU A O 1
ATOM 812 N N . GLY A 1 99 ? 13.348 9.459 -14.106 1.00 94.62 99 GLY A N 1
ATOM 813 C CA . GLY A 1 99 ? 12.800 10.592 -13.374 1.00 94.62 99 GLY A CA 1
ATOM 814 C C . GLY A 1 99 ? 11.690 11.336 -14.122 1.00 94.62 99 GLY A C 1
ATOM 815 O O . GLY A 1 99 ? 11.145 10.892 -15.134 1.00 94.62 99 GLY A O 1
ATOM 816 N N . GLU A 1 100 ? 11.357 12.524 -13.617 1.00 93.56 100 GLU A N 1
ATOM 817 C CA . GLU A 1 100 ? 10.308 13.384 -14.181 1.00 93.56 100 GLU A CA 1
ATOM 818 C C . GLU A 1 100 ? 10.681 13.968 -15.557 1.00 93.56 100 GLU A C 1
ATOM 820 O O . GLU A 1 100 ? 9.821 14.461 -16.276 1.00 93.56 100 GLU A O 1
ATOM 825 N N . ALA A 1 101 ? 11.949 13.924 -15.973 1.00 93.81 101 ALA A N 1
ATOM 826 C CA . ALA A 1 101 ? 12.355 14.495 -17.257 1.00 93.81 101 ALA A CA 1
ATOM 827 C C . ALA A 1 101 ? 11.913 13.642 -18.458 1.00 93.81 101 ALA A C 1
ATOM 829 O O . ALA A 1 101 ? 11.642 14.186 -19.532 1.00 93.81 101 ALA A O 1
ATOM 830 N N . GLN A 1 102 ? 11.866 12.315 -18.301 1.00 94.19 102 GLN A N 1
ATOM 831 C CA . GLN A 1 102 ? 11.615 11.379 -19.401 1.00 94.19 102 GLN A CA 1
ATOM 832 C C . GLN A 1 102 ? 10.728 10.192 -18.980 1.00 94.19 102 GLN A C 1
ATOM 834 O O . GLN A 1 102 ? 11.140 9.039 -19.120 1.00 94.19 102 GLN A O 1
ATOM 839 N N . PRO A 1 103 ? 9.497 10.424 -18.487 1.00 96.50 103 PRO A N 1
ATOM 840 C CA . PRO A 1 103 ? 8.643 9.318 -18.085 1.00 96.50 103 PRO A CA 1
ATOM 841 C C . PRO A 1 103 ? 8.127 8.511 -19.277 1.00 96.50 103 PRO A C 1
ATOM 843 O O . PRO A 1 103 ? 7.842 9.056 -20.353 1.00 96.50 103 PRO A O 1
ATOM 846 N N . GLN A 1 104 ? 7.916 7.213 -19.058 1.00 97.81 104 GLN A N 1
ATOM 847 C CA . GLN A 1 104 ? 7.240 6.368 -20.040 1.00 97.81 104 GLN A CA 1
ATOM 848 C C . GLN A 1 104 ? 5.749 6.697 -20.107 1.00 97.81 104 GLN A C 1
ATOM 850 O O . GLN A 1 104 ? 5.064 6.829 -19.096 1.00 97.81 104 GLN A O 1
ATOM 855 N N . LYS A 1 105 ? 5.235 6.806 -21.335 1.00 97.69 105 LYS A N 1
ATOM 856 C CA . LYS A 1 105 ? 3.843 7.213 -21.609 1.00 97.69 105 LYS A CA 1
ATOM 857 C C . LYS A 1 105 ? 2.929 6.056 -21.996 1.00 97.69 105 LYS A C 1
ATOM 859 O O . LYS A 1 105 ? 1.713 6.232 -22.071 1.00 97.69 105 LYS A O 1
ATOM 864 N N . VAL A 1 106 ? 3.514 4.886 -22.234 1.00 98.44 106 VAL A N 1
ATOM 865 C CA . VAL A 1 106 ? 2.813 3.663 -22.615 1.00 98.44 106 VAL A CA 1
ATOM 866 C C . VAL A 1 106 ? 3.318 2.537 -21.729 1.00 98.44 106 VAL A C 1
ATOM 868 O O . VAL A 1 106 ? 4.510 2.246 -21.718 1.00 98.44 106 VAL A O 1
ATOM 871 N N . LEU A 1 107 ? 2.409 1.918 -20.984 1.00 98.62 107 LEU A N 1
ATOM 872 C CA . LEU A 1 107 ? 2.676 0.725 -20.199 1.00 98.62 107 LEU A CA 1
ATOM 873 C C . LEU A 1 107 ? 2.535 -0.507 -21.111 1.00 98.62 107 LEU A C 1
ATOM 875 O O . LEU A 1 107 ? 1.449 -0.688 -21.676 1.00 98.62 107 LEU A O 1
ATOM 879 N N . PRO A 1 108 ? 3.578 -1.346 -21.268 1.00 98.56 108 PRO A N 1
ATOM 880 C CA . PRO A 1 108 ? 3.544 -2.496 -22.168 1.00 98.56 108 PRO A CA 1
ATOM 881 C C . PRO A 1 108 ? 2.452 -3.495 -21.793 1.00 98.56 108 PRO A C 1
ATOM 883 O O . PRO A 1 108 ? 2.193 -3.728 -20.610 1.00 98.56 108 PRO A O 1
ATOM 886 N N . ARG A 1 109 ? 1.853 -4.153 -22.791 1.00 98.44 109 ARG A N 1
ATOM 887 C CA . ARG A 1 109 ? 0.712 -5.068 -22.596 1.00 98.44 109 ARG A CA 1
ATOM 888 C C . ARG A 1 109 ? 0.979 -6.203 -21.604 1.00 98.44 109 ARG A C 1
ATOM 890 O O . ARG A 1 109 ? 0.055 -6.662 -20.941 1.00 98.44 109 ARG A O 1
ATOM 897 N N . THR A 1 110 ? 2.230 -6.656 -21.512 1.00 98.12 110 THR A N 1
ATOM 898 C CA . THR A 1 110 ? 2.678 -7.746 -20.628 1.00 98.12 110 THR A CA 1
ATOM 899 C C . THR A 1 110 ? 2.566 -7.374 -19.152 1.00 98.12 110 THR A C 1
ATOM 901 O O . THR A 1 110 ? 2.374 -8.256 -18.322 1.00 98.12 110 THR A O 1
ATOM 904 N N . LEU A 1 111 ? 2.617 -6.076 -18.840 1.00 98.69 111 LEU A N 1
ATOM 905 C CA . LEU A 1 111 ? 2.410 -5.511 -17.508 1.00 98.69 111 LEU A CA 1
ATOM 906 C C . LEU A 1 111 ? 0.999 -4.920 -17.357 1.00 98.69 111 LEU A C 1
ATOM 908 O O . LEU A 1 111 ? 0.328 -5.152 -16.355 1.00 98.69 111 LEU A O 1
ATOM 912 N N . ALA A 1 112 ? 0.514 -4.199 -18.370 1.00 98.81 112 ALA A N 1
ATOM 913 C CA . ALA A 1 112 ? -0.744 -3.460 -18.314 1.00 98.81 112 ALA A CA 1
ATOM 914 C C . ALA A 1 112 ? -1.983 -4.358 -18.169 1.00 98.81 112 ALA A C 1
ATOM 916 O O . ALA A 1 112 ? -2.847 -4.073 -17.340 1.00 98.81 112 ALA A O 1
ATOM 917 N N . ILE A 1 113 ? -2.078 -5.437 -18.954 1.00 98.75 113 ILE A N 1
ATOM 918 C CA . ILE A 1 113 ? -3.228 -6.354 -18.933 1.00 98.75 113 ILE A CA 1
ATOM 919 C C . ILE A 1 113 ? -3.392 -7.014 -17.553 1.00 98.75 113 ILE A C 1
ATOM 921 O O . ILE A 1 113 ? -4.453 -6.822 -16.952 1.00 98.75 113 ILE A O 1
ATOM 925 N N . PRO A 1 114 ? -2.386 -7.734 -17.007 1.00 98.69 114 PRO A N 1
ATOM 926 C CA . PRO A 1 114 ? -2.544 -8.384 -15.710 1.00 98.69 114 PRO A CA 1
ATOM 927 C C . PRO A 1 114 ? -2.751 -7.370 -14.585 1.00 98.69 114 PRO A C 1
ATOM 929 O O . PRO A 1 114 ? -3.564 -7.599 -13.691 1.00 98.69 114 PRO A O 1
ATOM 932 N N . PHE A 1 115 ? -2.094 -6.206 -14.645 1.00 98.88 115 PHE A N 1
ATOM 933 C CA . PHE A 1 115 ? -2.270 -5.190 -13.613 1.00 98.88 115 PHE A CA 1
ATOM 934 C C . PHE A 1 115 ? -3.705 -4.666 -13.556 1.00 98.88 115 PHE A C 1
ATOM 936 O O . PHE A 1 115 ? -4.288 -4.568 -12.475 1.00 98.88 115 PHE A O 1
ATOM 943 N N . VAL A 1 116 ? -4.317 -4.386 -14.709 1.00 98.81 116 VAL A N 1
ATOM 944 C CA . VAL A 1 116 ? -5.717 -3.947 -14.773 1.00 98.81 116 VAL A CA 1
ATOM 945 C C . VAL A 1 116 ? -6.680 -5.064 -14.369 1.00 98.81 116 VAL A C 1
ATOM 947 O O . VAL A 1 116 ? -7.694 -4.781 -13.728 1.00 98.81 116 VAL A O 1
ATOM 950 N N . GLU A 1 117 ? -6.382 -6.319 -14.703 1.00 98.62 117 GLU A N 1
ATOM 951 C CA . GLU A 1 117 ? -7.202 -7.466 -14.306 1.00 98.62 117 GLU A CA 1
ATOM 952 C C . GLU A 1 117 ? -7.244 -7.636 -12.781 1.00 98.62 117 GLU A C 1
ATOM 954 O O . GLU A 1 117 ? -8.334 -7.649 -12.201 1.00 98.62 117 GLU A O 1
ATOM 959 N N . VAL A 1 118 ? -6.079 -7.659 -12.124 1.00 98.69 118 VAL A N 1
ATOM 960 C CA . VAL A 1 118 ? -5.972 -7.747 -10.656 1.00 98.69 118 VAL A CA 1
ATOM 961 C C . VAL A 1 118 ? -6.574 -6.511 -9.980 1.00 98.69 118 VAL A C 1
ATOM 963 O O . VAL A 1 118 ? -7.275 -6.612 -8.974 1.00 98.69 118 VAL A O 1
ATOM 966 N N . SER A 1 119 ? -6.364 -5.326 -10.554 1.00 98.69 119 SER A N 1
ATOM 967 C CA . SER A 1 119 ? -6.970 -4.083 -10.058 1.00 98.69 119 SER A CA 1
ATOM 968 C C . SER A 1 119 ? -8.496 -4.172 -10.056 1.00 98.69 119 SER A C 1
ATOM 970 O O . SER A 1 119 ? -9.143 -3.879 -9.051 1.00 98.69 119 SER A O 1
ATOM 972 N N . ARG A 1 120 ? -9.087 -4.670 -11.149 1.00 98.12 120 ARG A N 1
ATOM 973 C CA . ARG A 1 120 ? -10.537 -4.855 -11.257 1.00 98.12 120 ARG A CA 1
ATOM 974 C C . ARG A 1 120 ? -11.060 -5.890 -10.264 1.00 98.12 120 ARG A C 1
ATOM 976 O O . ARG A 1 120 ? -12.121 -5.655 -9.692 1.00 98.12 120 ARG A O 1
ATOM 983 N N . SER A 1 121 ? -10.353 -7.004 -10.051 1.00 97.50 121 SER A N 1
ATOM 984 C CA . SER A 1 121 ? -10.794 -8.031 -9.095 1.00 97.50 121 SER A CA 1
ATOM 985 C C . SER A 1 121 ? -10.801 -7.517 -7.655 1.00 97.50 121 SER A C 1
ATOM 987 O O . SER A 1 121 ? -11.668 -7.901 -6.875 1.00 97.50 121 SER A O 1
ATOM 989 N N . LEU A 1 122 ? -9.869 -6.623 -7.317 1.00 97.56 122 LEU A N 1
ATOM 990 C CA . LEU A 1 122 ? -9.757 -6.007 -5.994 1.00 97.56 122 LEU A CA 1
ATOM 991 C C . LEU A 1 122 ? -10.607 -4.739 -5.820 1.00 97.56 122 LEU A C 1
ATOM 993 O O . LEU A 1 122 ? -10.745 -4.254 -4.700 1.00 97.56 122 LEU A O 1
ATOM 997 N N . GLY A 1 123 ? -11.155 -4.181 -6.902 1.00 97.44 123 GLY A N 1
ATOM 998 C CA . GLY A 1 123 ? -11.821 -2.875 -6.871 1.00 97.44 123 GLY A CA 1
ATOM 999 C C . GLY A 1 123 ? -10.857 -1.702 -6.644 1.00 97.44 123 GLY A C 1
ATOM 1000 O O . GLY A 1 123 ? -11.271 -0.659 -6.143 1.00 97.44 123 GLY A O 1
ATOM 1001 N N . LEU A 1 124 ? -9.582 -1.869 -7.001 1.00 98.19 124 LEU A N 1
ATOM 1002 C CA . LEU A 1 124 ? -8.538 -0.848 -6.908 1.00 98.19 124 LEU A CA 1
ATOM 1003 C C . LEU A 1 124 ? -8.248 -0.235 -8.287 1.00 98.19 124 LEU A C 1
ATOM 1005 O O . LEU A 1 124 ? -8.528 -0.859 -9.314 1.00 98.19 124 LEU A O 1
ATOM 1009 N N . PRO A 1 125 ? -7.694 0.986 -8.357 1.00 98.44 125 PRO A N 1
ATOM 1010 C CA . PRO A 1 125 ? -7.161 1.510 -9.607 1.00 98.44 125 PRO A CA 1
ATOM 1011 C C . PRO A 1 125 ? -5.835 0.809 -9.976 1.00 98.44 125 PRO A C 1
ATOM 1013 O O . PRO A 1 125 ? -5.100 0.377 -9.088 1.00 98.44 125 PRO A O 1
ATOM 1016 N N . PRO A 1 126 ? -5.480 0.728 -11.272 1.00 98.56 126 PRO A N 1
ATOM 1017 C CA . PRO A 1 126 ? -4.198 0.197 -11.737 1.00 98.56 126 PRO A CA 1
ATOM 1018 C C . PRO A 1 126 ? -3.078 1.239 -11.598 1.00 98.56 126 PRO A C 1
ATOM 1020 O O . PRO A 1 126 ? -2.457 1.654 -12.576 1.00 98.56 126 PRO A O 1
ATOM 1023 N N . ILE A 1 127 ? -2.837 1.684 -10.369 1.00 98.81 127 ILE A N 1
ATOM 1024 C CA . ILE A 1 127 ? -1.699 2.500 -9.934 1.00 98.81 127 ILE A CA 1
ATOM 1025 C C . ILE A 1 127 ? -1.325 2.064 -8.513 1.00 98.81 127 ILE A C 1
ATOM 1027 O O . ILE A 1 127 ? -2.174 1.527 -7.806 1.00 98.81 127 ILE A O 1
ATOM 1031 N N . LEU A 1 128 ? -0.088 2.314 -8.085 1.00 98.56 128 LEU A N 1
ATOM 1032 C CA . LEU A 1 128 ? 0.305 2.124 -6.691 1.00 98.56 128 LEU A CA 1
ATOM 1033 C C . LEU A 1 128 ? -0.501 3.048 -5.772 1.00 98.56 128 LEU A C 1
ATOM 1035 O O . LEU A 1 128 ? -0.432 4.274 -5.898 1.00 98.56 128 LEU A O 1
ATOM 1039 N N . VAL A 1 129 ? -1.245 2.462 -4.836 1.00 98.38 129 VAL A N 1
ATOM 1040 C CA . VAL A 1 129 ? -2.024 3.194 -3.830 1.00 98.38 129 VAL A CA 1
ATOM 1041 C C . VAL A 1 129 ? -1.554 2.869 -2.411 1.00 98.38 129 VAL A C 1
ATOM 1043 O O . VAL A 1 129 ? -0.780 1.941 -2.177 1.00 98.38 129 VAL A O 1
ATOM 1046 N N . HIS A 1 130 ? -2.044 3.631 -1.429 1.00 98.19 130 HIS A N 1
ATOM 1047 C CA . HIS A 1 130 ? -1.752 3.421 -0.003 1.00 98.19 130 HIS A CA 1
ATOM 1048 C C . HIS A 1 130 ? -2.033 1.992 0.472 1.00 98.19 130 HIS A C 1
ATOM 1050 O O . HIS A 1 130 ? -1.278 1.440 1.273 1.00 98.19 130 HIS A O 1
ATOM 1056 N N . SER A 1 131 ? -3.095 1.361 -0.044 1.00 97.38 131 SER A N 1
ATOM 1057 C CA . SER A 1 131 ? -3.419 -0.020 0.317 1.00 97.38 131 SER A CA 1
ATOM 1058 C C . SER A 1 131 ? -2.327 -1.007 -0.074 1.00 97.38 131 SER A C 1
ATOM 1060 O O . SER A 1 131 ? -2.189 -2.031 0.589 1.00 97.38 131 SER A O 1
ATOM 1062 N N . ASP A 1 132 ? -1.549 -0.699 -1.105 1.00 98.31 132 ASP A N 1
ATOM 1063 C CA . ASP A 1 132 ? -0.483 -1.570 -1.584 1.00 98.31 132 ASP A CA 1
ATOM 1064 C C . ASP A 1 132 ? 0.797 -1.234 -0.829 1.00 98.31 132 ASP A C 1
ATOM 1066 O O . ASP A 1 132 ? 1.369 -2.075 -0.135 1.00 98.31 132 ASP A O 1
ATOM 1070 N N . LEU A 1 133 ? 1.191 0.040 -0.913 1.00 97.88 133 LEU A N 1
ATOM 1071 C CA . LEU A 1 133 ? 2.456 0.552 -0.404 1.00 97.88 133 LEU A CA 1
ATOM 1072 C C . LEU A 1 133 ? 2.588 0.434 1.114 1.00 97.88 133 LEU A C 1
ATOM 1074 O O . LEU A 1 133 ? 3.703 0.276 1.594 1.00 97.88 133 LEU A O 1
ATOM 1078 N N . VAL A 1 134 ? 1.482 0.532 1.857 1.00 98.12 134 VAL A N 1
ATOM 1079 C CA . VAL A 1 134 ? 1.488 0.523 3.327 1.00 98.12 134 VAL A CA 1
ATOM 1080 C C . VAL A 1 134 ? 0.760 -0.699 3.859 1.00 98.12 134 VAL A C 1
ATOM 1082 O O . VAL A 1 134 ? 1.355 -1.516 4.557 1.00 98.12 134 VAL A O 1
ATOM 1085 N N . LEU A 1 135 ? -0.525 -0.864 3.526 1.00 98.31 135 LEU A N 1
ATOM 1086 C CA . LEU A 1 135 ? -1.364 -1.845 4.228 1.00 98.31 135 LEU A CA 1
ATOM 1087 C C . LEU A 1 135 ? -0.955 -3.303 3.972 1.00 98.31 135 LEU A C 1
ATOM 1089 O O . LEU A 1 135 ? -1.308 -4.177 4.766 1.00 98.31 135 LEU A O 1
ATOM 1093 N N . THR A 1 136 ? -0.222 -3.567 2.888 1.00 97.75 136 THR A N 1
ATOM 1094 C CA . THR A 1 136 ? 0.248 -4.910 2.507 1.00 97.75 136 THR A CA 1
ATOM 1095 C C . THR A 1 136 ? 1.755 -5.079 2.471 1.00 97.75 136 THR A C 1
ATOM 1097 O O . THR A 1 136 ? 2.215 -6.213 2.486 1.00 97.75 136 THR A O 1
ATOM 1100 N N . ASN A 1 137 ? 2.525 -3.996 2.413 1.00 98.31 137 ASN A N 1
ATOM 1101 C CA . ASN A 1 137 ? 3.961 -4.059 2.163 1.00 98.31 137 ASN A CA 1
ATOM 1102 C C . ASN A 1 137 ? 4.789 -4.090 3.457 1.00 98.31 137 ASN A C 1
ATOM 1104 O O . ASN A 1 137 ? 5.650 -3.239 3.681 1.00 98.31 137 ASN A O 1
ATOM 1108 N N . TRP A 1 138 ? 4.507 -5.049 4.334 1.00 98.06 138 TRP A N 1
ATOM 1109 C CA . TRP A 1 138 ? 5.226 -5.202 5.596 1.00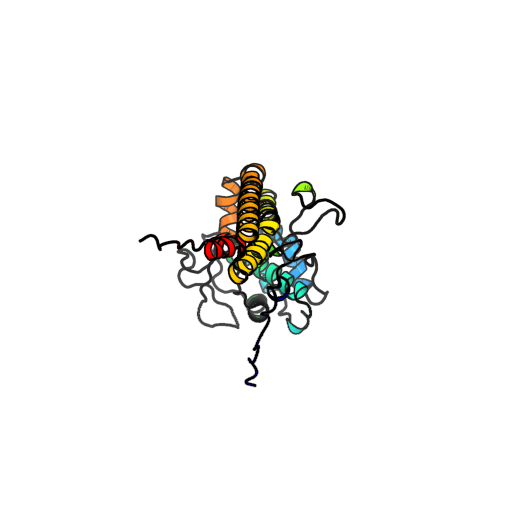 98.06 138 TRP A CA 1
ATOM 1110 C C . TRP A 1 138 ? 5.277 -6.664 6.023 1.00 98.06 138 TRP A C 1
ATOM 1112 O O . TRP A 1 138 ? 4.314 -7.392 5.846 1.00 98.06 138 TRP A O 1
ATOM 1122 N N . THR A 1 139 ? 6.363 -7.095 6.645 1.00 97.44 139 THR A N 1
ATOM 1123 C CA . THR A 1 139 ? 6.444 -8.388 7.330 1.00 97.44 139 THR A CA 1
ATOM 1124 C C . THR A 1 139 ? 7.285 -8.257 8.596 1.00 97.44 139 THR A C 1
ATOM 1126 O O . THR A 1 139 ? 7.954 -7.242 8.810 1.00 97.44 139 THR A O 1
ATOM 1129 N N . LYS A 1 140 ? 7.199 -9.256 9.478 1.00 96.75 140 LYS A N 1
ATOM 1130 C CA . LYS A 1 140 ? 7.999 -9.326 10.703 1.00 96.75 140 LYS A CA 1
ATOM 1131 C C . LYS A 1 140 ? 9.236 -10.184 10.462 1.00 96.75 140 LYS A C 1
ATOM 1133 O O . LYS A 1 140 ? 9.097 -11.357 10.138 1.00 96.75 140 LYS A O 1
ATOM 1138 N N . ARG A 1 141 ? 10.418 -9.647 10.776 1.00 95.38 141 ARG A N 1
ATOM 1139 C CA . ARG A 1 141 ? 11.688 -10.396 10.764 1.00 95.38 141 ARG A CA 1
ATOM 1140 C C . ARG A 1 141 ? 11.632 -11.593 11.714 1.00 95.38 141 ARG A C 1
ATOM 1142 O O . ARG A 1 141 ? 12.018 -12.704 11.369 1.00 95.38 141 ARG A O 1
ATOM 1149 N N . ASN A 1 142 ? 11.141 -11.357 12.931 1.00 95.56 142 ASN A N 1
ATOM 1150 C CA . ASN A 1 142 ? 10.787 -12.391 13.893 1.00 95.56 142 ASN A CA 1
ATOM 1151 C C . ASN A 1 142 ? 9.256 -12.431 14.051 1.00 95.56 142 ASN A C 1
ATOM 1153 O O . ASN A 1 142 ? 8.694 -11.511 14.662 1.00 95.56 142 ASN A O 1
ATOM 1157 N N . PRO A 1 143 ? 8.578 -13.489 13.566 1.00 93.31 143 PRO A N 1
ATOM 1158 C CA . PRO A 1 143 ? 7.128 -13.640 13.684 1.00 93.31 143 PRO A CA 1
ATOM 1159 C C . PRO A 1 143 ? 6.600 -13.573 15.122 1.00 93.31 143 PRO A C 1
ATOM 1161 O O . PRO A 1 143 ? 5.505 -13.058 15.336 1.00 93.31 143 PRO A O 1
ATOM 1164 N N . GLU A 1 144 ? 7.386 -14.005 16.108 1.00 94.00 144 GLU A N 1
ATOM 1165 C CA . GLU A 1 144 ? 7.013 -13.973 17.532 1.00 94.00 144 GLU A CA 1
ATOM 1166 C C . GLU A 1 144 ? 7.389 -12.648 18.219 1.00 94.00 144 GLU A C 1
ATOM 1168 O O . GLU A 1 144 ? 7.076 -12.422 19.387 1.00 94.00 144 GLU A O 1
ATOM 1173 N N . GLY A 1 145 ? 8.091 -11.764 17.506 1.00 93.94 145 GLY A N 1
ATOM 1174 C CA . GLY A 1 145 ? 8.522 -10.468 18.012 1.00 93.94 145 GLY A CA 1
ATOM 1175 C C . GLY A 1 145 ? 7.423 -9.395 17.984 1.00 93.94 145 GLY A C 1
ATOM 1176 O O . GLY A 1 145 ? 6.384 -9.559 17.328 1.00 93.94 145 GLY A O 1
ATOM 1177 N N . PRO A 1 146 ? 7.656 -8.263 18.675 1.00 94.44 146 PRO A N 1
ATOM 1178 C CA . PRO A 1 146 ? 6.729 -7.136 18.696 1.00 94.44 146 PRO A CA 1
ATOM 1179 C C . PRO A 1 146 ? 6.583 -6.480 17.316 1.00 94.44 146 PRO A C 1
ATOM 1181 O O . PRO A 1 146 ? 7.443 -6.609 16.442 1.00 94.44 146 PRO A O 1
ATOM 1184 N N . LEU A 1 147 ? 5.481 -5.752 17.122 1.00 93.44 147 LEU A N 1
ATOM 1185 C CA . LEU A 1 147 ? 5.253 -4.941 15.927 1.00 93.44 147 LEU A CA 1
ATOM 1186 C C . LEU A 1 147 ? 5.911 -3.562 16.101 1.00 93.44 147 LEU A C 1
ATOM 1188 O O . LEU A 1 147 ? 5.249 -2.583 16.437 1.00 93.44 147 LEU A O 1
ATOM 1192 N N . GLU A 1 148 ? 7.223 -3.508 15.907 1.00 94.56 148 GLU A N 1
ATOM 1193 C CA . GLU A 1 148 ? 8.041 -2.295 16.012 1.00 94.56 148 GLU A CA 1
ATOM 1194 C C . GLU A 1 148 ? 9.001 -2.196 14.826 1.00 94.56 148 GLU A C 1
ATOM 1196 O O . GLU A 1 148 ? 9.341 -3.218 14.232 1.00 94.56 148 GLU A O 1
ATOM 1201 N N . ILE A 1 149 ? 9.464 -0.987 14.488 1.00 94.25 149 ILE A N 1
ATOM 1202 C CA . ILE A 1 149 ? 10.264 -0.744 13.271 1.00 94.25 149 ILE A CA 1
ATOM 1203 C C . ILE A 1 149 ? 11.475 -1.681 13.179 1.00 94.25 149 ILE A C 1
ATOM 1205 O O . ILE A 1 149 ? 11.716 -2.255 12.122 1.00 94.25 149 ILE A O 1
ATOM 1209 N N . GLY A 1 150 ? 12.187 -1.913 14.287 1.00 95.50 150 GLY A N 1
ATOM 1210 C CA . GLY A 1 150 ? 13.359 -2.798 14.308 1.00 95.50 150 GLY A CA 1
ATOM 1211 C C . GLY A 1 150 ? 13.062 -4.266 13.968 1.00 95.50 150 GLY A C 1
ATOM 1212 O O . GLY A 1 150 ? 13.952 -4.980 13.510 1.00 95.50 150 GLY A O 1
ATOM 1213 N N . ASN A 1 151 ? 11.817 -4.715 14.147 1.00 97.44 151 ASN A N 1
ATOM 1214 C CA . ASN A 1 151 ? 11.369 -6.066 13.810 1.00 97.44 151 ASN A CA 1
ATOM 1215 C C . ASN A 1 151 ? 10.563 -6.121 12.500 1.00 97.44 151 ASN A C 1
ATOM 1217 O O . ASN A 1 151 ? 10.052 -7.180 12.144 1.00 97.44 151 ASN A O 1
ATOM 1221 N N . LEU A 1 152 ? 10.425 -5.004 11.786 1.00 97.50 152 LEU A N 1
ATOM 1222 C CA . LEU A 1 152 ? 9.653 -4.919 10.553 1.00 97.50 152 LEU A CA 1
ATOM 1223 C C . LEU A 1 152 ? 10.551 -4.737 9.328 1.00 97.50 152 LEU A C 1
ATOM 1225 O O . LEU A 1 152 ? 11.623 -4.129 9.379 1.00 97.50 152 LEU A O 1
ATOM 1229 N N . GLU A 1 153 ? 10.075 -5.234 8.195 1.00 97.19 153 GLU A N 1
ATOM 1230 C CA . GLU A 1 153 ? 10.665 -4.983 6.885 1.00 97.19 153 GLU A CA 1
ATOM 1231 C C . GLU A 1 153 ? 9.601 -4.881 5.797 1.00 97.19 153 GLU A C 1
ATOM 1233 O O . GLU A 1 153 ? 8.476 -5.345 5.971 1.00 97.19 153 GLU A O 1
ATOM 1238 N N . THR A 1 154 ? 9.940 -4.218 4.694 1.00 97.88 154 THR A N 1
ATOM 1239 C CA . THR A 1 154 ? 9.068 -4.122 3.519 1.00 97.88 154 THR A CA 1
ATOM 1240 C C . THR A 1 154 ? 9.253 -5.343 2.636 1.00 97.88 154 THR A C 1
ATOM 1242 O O . THR A 1 154 ? 10.379 -5.797 2.459 1.00 97.88 154 THR A O 1
ATOM 1245 N N . ILE A 1 155 ? 8.171 -5.818 2.028 1.00 98.12 155 ILE A N 1
ATOM 1246 C CA . ILE A 1 155 ? 8.194 -6.957 1.104 1.00 98.12 155 ILE A CA 1
ATOM 1247 C C . ILE A 1 155 ? 8.796 -6.530 -0.240 1.00 98.12 155 ILE A C 1
ATOM 1249 O O . ILE A 1 155 ? 9.682 -7.191 -0.766 1.00 98.12 155 ILE A O 1
ATOM 1253 N N . ILE A 1 156 ? 8.341 -5.393 -0.774 1.00 97.94 156 ILE A N 1
ATOM 1254 C CA . ILE A 1 156 ? 8.817 -4.776 -2.015 1.00 97.94 156 ILE A CA 1
ATOM 1255 C C . ILE A 1 156 ? 9.381 -3.386 -1.708 1.00 97.94 156 ILE A C 1
ATOM 1257 O O . ILE A 1 156 ? 8.778 -2.604 -0.968 1.00 97.94 156 ILE A O 1
ATOM 1261 N N . SER A 1 157 ? 10.514 -3.049 -2.320 1.00 95.25 157 SER A N 1
ATOM 1262 C CA . SER A 1 157 ? 11.178 -1.751 -2.159 1.00 95.25 157 SER A CA 1
ATOM 1263 C C . SER A 1 157 ? 11.402 -1.050 -3.502 1.00 95.25 157 SER A C 1
ATOM 1265 O O . SER A 1 157 ? 11.480 -1.677 -4.556 1.00 95.25 157 SER A O 1
ATOM 1267 N N . PHE A 1 158 ? 11.552 0.270 -3.438 1.00 90.31 158 PHE A N 1
ATOM 1268 C CA . PHE A 1 158 ? 11.906 1.172 -4.538 1.00 90.31 158 PHE A CA 1
ATOM 1269 C C . PHE A 1 158 ? 13.168 1.967 -4.159 1.00 90.31 158 PHE A C 1
ATOM 1271 O O . PHE A 1 158 ? 13.640 1.842 -3.023 1.00 90.31 158 PHE A O 1
ATOM 1278 N N . PRO A 1 159 ? 13.719 2.808 -5.054 1.00 95.62 159 PRO A N 1
ATOM 1279 C CA . PRO A 1 159 ? 14.774 3.740 -4.678 1.00 95.62 159 PRO A CA 1
ATOM 1280 C C . PRO A 1 159 ? 14.361 4.631 -3.497 1.00 95.62 159 PRO A C 1
ATOM 1282 O O . PRO A 1 159 ? 13.214 5.067 -3.391 1.00 95.62 159 PRO A O 1
ATOM 1285 N N . GLY A 1 160 ? 15.314 4.891 -2.602 1.00 95.56 160 GLY A N 1
ATOM 1286 C CA . GLY A 1 160 ? 15.092 5.610 -1.340 1.00 95.56 160 GLY A CA 1
ATOM 1287 C C . GLY A 1 160 ? 15.601 4.868 -0.100 1.00 95.56 160 GLY A C 1
ATOM 1288 O O . GLY A 1 160 ? 15.634 5.455 0.980 1.00 95.56 160 GLY A O 1
ATOM 1289 N N . GLY A 1 161 ? 16.025 3.607 -0.250 1.00 96.25 161 GLY A N 1
ATOM 1290 C CA . GLY A 1 161 ? 16.731 2.843 0.782 1.00 96.25 161 GLY A CA 1
ATOM 1291 C C . GLY A 1 161 ? 16.005 2.825 2.130 1.00 96.25 161 GLY A C 1
ATOM 1292 O O . GLY A 1 161 ? 14.786 2.652 2.193 1.00 96.25 161 GLY A O 1
ATOM 1293 N N . GLU A 1 162 ? 16.755 3.050 3.208 1.00 96.94 162 GLU A N 1
ATOM 1294 C CA . GLU A 1 162 ? 16.218 3.064 4.574 1.00 96.94 162 GLU A CA 1
ATOM 1295 C C . GLU A 1 162 ? 15.146 4.142 4.784 1.00 96.94 162 GLU A C 1
ATOM 1297 O O . GLU A 1 162 ? 14.204 3.909 5.534 1.00 96.94 162 GLU A O 1
ATOM 1302 N N . SER A 1 163 ? 15.210 5.279 4.077 1.00 97.94 163 SER A N 1
ATOM 1303 C CA . SER A 1 163 ? 14.185 6.330 4.190 1.00 97.94 163 SER A CA 1
ATOM 1304 C C . SER A 1 163 ? 12.839 5.905 3.610 1.00 97.94 163 SER A C 1
ATOM 1306 O O . SER A 1 163 ? 11.792 6.253 4.154 1.00 97.94 163 SER A O 1
ATOM 1308 N N . LEU A 1 164 ? 12.835 5.121 2.529 1.00 97.44 164 LEU A N 1
ATOM 1309 C CA . LEU A 1 164 ? 11.598 4.555 1.991 1.00 97.44 164 LEU A CA 1
ATOM 1310 C C . LEU A 1 164 ? 11.018 3.514 2.946 1.00 97.44 164 LEU A C 1
ATOM 1312 O O . LEU A 1 164 ? 9.817 3.528 3.220 1.00 97.44 164 LEU A O 1
ATOM 1316 N N . GLN A 1 165 ? 11.871 2.625 3.458 1.00 97.69 165 GLN A N 1
ATOM 1317 C CA . GLN A 1 165 ? 11.465 1.636 4.449 1.00 97.69 165 GLN A CA 1
ATOM 1318 C C . GLN A 1 165 ? 10.886 2.322 5.693 1.00 97.69 165 GLN A C 1
ATOM 1320 O O . GLN A 1 165 ? 9.803 1.955 6.143 1.00 97.69 165 GLN A O 1
ATOM 1325 N N . GLY A 1 166 ? 11.557 3.357 6.200 1.00 98.06 166 GLY A N 1
ATOM 1326 C CA . GLY A 1 166 ? 11.087 4.197 7.293 1.00 98.06 166 GLY A CA 1
ATOM 1327 C C . GLY A 1 166 ? 9.721 4.808 7.003 1.00 98.06 166 GLY A C 1
ATOM 1328 O O . GLY A 1 166 ? 8.797 4.645 7.796 1.00 98.06 166 GLY A O 1
ATOM 1329 N N . PHE A 1 167 ? 9.551 5.429 5.834 1.00 98.19 167 PHE A N 1
ATOM 1330 C CA . PHE A 1 167 ? 8.288 6.047 5.427 1.00 98.19 167 PHE A CA 1
ATOM 1331 C C . PHE A 1 167 ? 7.123 5.050 5.435 1.00 98.19 167 PHE A C 1
ATOM 1333 O O . PHE A 1 167 ? 6.055 5.332 5.985 1.00 98.19 167 PHE A O 1
ATOM 1340 N N . ILE A 1 168 ? 7.335 3.858 4.874 1.00 98.19 168 ILE A N 1
ATOM 1341 C CA . ILE A 1 168 ? 6.318 2.805 4.823 1.00 98.19 168 ILE A CA 1
ATOM 1342 C C . ILE A 1 168 ? 6.022 2.273 6.229 1.00 98.19 168 ILE A C 1
ATOM 1344 O O . ILE A 1 168 ? 4.867 2.265 6.654 1.00 98.19 168 ILE A O 1
ATOM 1348 N N . LEU A 1 169 ? 7.048 1.855 6.974 1.00 98.44 169 LEU A N 1
ATOM 1349 C CA . LEU A 1 169 ? 6.875 1.154 8.247 1.00 98.44 169 LEU A CA 1
ATOM 1350 C C . LEU A 1 169 ? 6.402 2.072 9.379 1.00 98.44 169 LEU A C 1
ATOM 1352 O O . LEU A 1 169 ? 5.582 1.647 10.192 1.00 98.44 169 LEU A O 1
ATOM 1356 N N . VAL A 1 170 ? 6.821 3.342 9.410 1.00 98.50 170 VAL A N 1
ATOM 1357 C CA . VAL A 1 170 ? 6.229 4.342 10.318 1.00 98.50 170 VAL A CA 1
ATOM 1358 C C . VAL A 1 170 ? 4.735 4.488 10.025 1.00 98.50 170 VAL A C 1
ATOM 1360 O O . VAL A 1 170 ? 3.922 4.504 10.950 1.00 98.50 170 VAL A O 1
ATOM 1363 N N . THR A 1 171 ? 4.342 4.518 8.748 1.00 98.31 171 THR A N 1
ATOM 1364 C CA . THR A 1 171 ? 2.925 4.606 8.367 1.00 98.31 171 THR A CA 1
ATOM 1365 C C . THR A 1 171 ? 2.154 3.330 8.736 1.00 98.31 171 THR A C 1
ATOM 1367 O O . THR A 1 171 ? 1.017 3.415 9.197 1.00 98.31 171 THR A O 1
ATOM 1370 N N . VAL A 1 172 ? 2.774 2.147 8.649 1.00 98.44 172 VAL A N 1
ATOM 1371 C CA . VAL A 1 172 ? 2.204 0.893 9.182 1.00 98.44 172 VAL A CA 1
ATOM 1372 C C . VAL A 1 172 ? 1.957 0.995 10.690 1.00 98.44 172 VAL A C 1
ATOM 1374 O O . VAL A 1 172 ? 0.896 0.592 11.168 1.00 98.44 172 VAL A O 1
ATOM 1377 N N . LEU A 1 173 ? 2.891 1.568 11.456 1.00 98.44 173 LEU A N 1
ATOM 1378 C CA . LEU A 1 173 ? 2.694 1.777 12.892 1.00 98.44 173 LEU A CA 1
ATOM 1379 C C . LEU A 1 173 ? 1.578 2.781 13.196 1.00 98.44 173 LEU A C 1
ATOM 1381 O O . LEU A 1 173 ? 0.833 2.574 14.153 1.00 98.44 173 LEU A O 1
ATOM 1385 N N . VAL A 1 174 ? 1.423 3.827 12.381 1.00 98.50 174 VAL A N 1
ATOM 1386 C CA . VAL A 1 174 ? 0.292 4.764 12.470 1.00 98.50 174 VAL A CA 1
ATOM 1387 C C . VAL A 1 174 ? -1.039 4.030 12.277 1.00 98.50 174 VAL A C 1
ATOM 1389 O O . VAL A 1 174 ? -1.931 4.144 13.118 1.00 98.50 174 VAL A O 1
ATOM 1392 N N . GLU A 1 175 ? -1.156 3.216 11.227 1.00 98.50 175 GLU A N 1
ATOM 1393 C CA . GLU A 1 175 ? -2.346 2.392 10.965 1.00 98.50 175 GLU A CA 1
ATOM 1394 C C . GLU A 1 175 ? -2.622 1.413 12.119 1.00 98.50 175 GLU A C 1
ATOM 1396 O O . GLU A 1 175 ? -3.761 1.255 12.563 1.00 98.50 175 GLU A O 1
ATOM 1401 N N . LYS A 1 176 ? -1.575 0.796 12.683 1.00 98.06 176 LYS A N 1
ATOM 1402 C CA . LYS A 1 176 ? -1.713 -0.096 13.841 1.00 98.06 176 LYS A CA 1
ATOM 1403 C C . LYS A 1 176 ? -2.166 0.643 15.104 1.00 98.06 176 LYS A C 1
ATOM 1405 O O . LYS A 1 176 ? -2.983 0.108 15.860 1.00 98.06 176 LYS A O 1
ATOM 1410 N N . ALA A 1 177 ? -1.638 1.838 15.358 1.00 98.31 177 ALA A N 1
ATOM 1411 C CA . ALA A 1 177 ? -1.993 2.662 16.515 1.00 98.31 177 ALA A CA 1
ATOM 1412 C C . ALA A 1 177 ? -3.458 3.137 16.469 1.00 98.31 177 ALA A C 1
ATOM 1414 O O . ALA A 1 177 ? -4.049 3.436 17.508 1.00 98.31 177 ALA A O 1
ATOM 1415 N N . ALA A 1 178 ? -4.069 3.145 15.282 1.00 98.31 178 ALA A N 1
ATOM 1416 C CA . ALA A 1 178 ? -5.472 3.487 15.089 1.00 98.31 178 ALA A CA 1
ATOM 1417 C C . ALA A 1 178 ? -6.460 2.390 15.514 1.00 98.31 178 ALA A C 1
ATOM 1419 O O . ALA A 1 178 ? -7.648 2.668 15.673 1.00 98.31 178 ALA A O 1
ATOM 1420 N N . VAL A 1 179 ? -6.006 1.146 15.707 1.00 98.25 179 VAL A N 1
ATOM 1421 C CA . VAL A 1 179 ? -6.888 -0.006 15.975 1.00 98.25 179 VAL A CA 1
ATOM 1422 C C . VAL A 1 179 ? -7.823 0.209 17.175 1.00 98.25 179 VAL A C 1
ATOM 1424 O O . VAL A 1 179 ? -9.025 -0.024 17.021 1.00 98.25 179 VAL A O 1
ATOM 1427 N N . PRO A 1 180 ? -7.356 0.691 18.346 1.00 98.25 180 PRO A N 1
ATOM 1428 C CA . PRO A 1 180 ? -8.253 1.002 19.457 1.00 98.25 180 PRO A CA 1
ATOM 1429 C C . PRO A 1 180 ? -9.306 2.054 19.092 1.00 98.25 180 PRO A C 1
ATOM 1431 O O . PRO A 1 180 ? -10.468 1.901 19.462 1.00 98.25 180 PRO A O 1
ATOM 1434 N N . GLY A 1 181 ? -8.932 3.079 18.320 1.00 98.25 181 GLY A N 1
ATOM 1435 C CA . GLY A 1 181 ? -9.844 4.111 17.831 1.00 98.25 181 GLY A CA 1
ATOM 1436 C C . GLY A 1 181 ? -10.900 3.555 16.877 1.00 98.25 181 GLY A C 1
ATOM 1437 O O . GLY A 1 181 ? -12.077 3.840 17.057 1.00 98.25 181 GLY A O 1
ATOM 1438 N N . ILE A 1 182 ? -10.520 2.681 15.938 1.00 98.06 182 ILE A N 1
ATOM 1439 C CA . ILE A 1 182 ? -11.459 1.993 15.033 1.00 98.06 182 ILE A CA 1
ATOM 1440 C C . ILE A 1 182 ? -12.499 1.198 15.836 1.00 98.06 182 ILE A C 1
ATOM 1442 O O . ILE A 1 182 ? -13.699 1.282 15.571 1.00 98.06 182 ILE A O 1
ATOM 1446 N N . LYS A 1 183 ? -12.058 0.455 16.857 1.00 97.31 183 LYS A N 1
ATOM 1447 C CA . LYS A 1 183 ? -12.959 -0.288 17.753 1.00 97.31 183 LYS A CA 1
ATOM 1448 C C . LYS A 1 183 ? -13.847 0.647 18.572 1.00 97.31 183 LYS A C 1
ATOM 1450 O O . LYS A 1 183 ? -15.019 0.342 18.793 1.00 97.31 183 LYS A O 1
ATOM 1455 N N . ALA A 1 184 ? -13.316 1.796 18.979 1.00 97.81 184 ALA A N 1
ATOM 1456 C CA . ALA A 1 184 ? -14.084 2.826 19.659 1.00 97.81 184 ALA A CA 1
ATOM 1457 C C . ALA A 1 184 ? -15.191 3.410 18.767 1.00 97.81 184 ALA A C 1
ATOM 1459 O O . ALA A 1 184 ? -16.269 3.687 19.283 1.00 97.81 184 ALA A O 1
ATOM 1460 N N . LEU A 1 185 ? -14.998 3.514 17.444 1.00 97.12 185 LEU A N 1
ATOM 1461 C CA . LEU A 1 185 ? -16.080 3.915 16.531 1.00 97.12 185 LEU A CA 1
ATOM 1462 C C . LEU A 1 185 ? -17.247 2.925 16.592 1.00 97.12 185 LEU A C 1
ATOM 1464 O O . LEU A 1 185 ? -18.400 3.333 16.704 1.00 97.12 185 LEU A O 1
ATOM 1468 N N . VAL A 1 186 ? -16.952 1.620 16.560 1.00 95.56 186 VAL A N 1
ATOM 1469 C CA . VAL A 1 186 ? -17.973 0.563 16.663 1.00 95.56 186 VAL A CA 1
ATOM 1470 C C . VAL A 1 186 ? -18.742 0.685 17.974 1.00 95.56 186 VAL A C 1
ATOM 1472 O O . VAL A 1 186 ? -19.974 0.701 17.972 1.00 95.56 186 VAL A O 1
ATOM 1475 N N . LEU A 1 187 ? -18.012 0.822 19.085 1.00 96.19 187 LEU A N 1
ATOM 1476 C CA . LEU A 1 187 ? -18.598 1.012 20.408 1.00 96.19 187 LEU A CA 1
ATOM 1477 C C . LEU A 1 187 ? -19.471 2.272 20.459 1.00 96.19 187 LEU A C 1
ATOM 1479 O O . LEU A 1 187 ? -20.589 2.224 20.963 1.00 96.19 187 LEU A O 1
ATOM 1483 N N . GLY A 1 188 ? -18.984 3.382 19.903 1.00 97.12 188 GLY A N 1
ATOM 1484 C CA . GLY A 1 188 ? -19.680 4.662 19.873 1.00 97.12 188 GLY A CA 1
ATOM 1485 C C . GLY A 1 188 ? -20.966 4.618 19.052 1.00 97.12 188 GLY A C 1
ATOM 1486 O O . GLY A 1 188 ? -22.001 5.090 19.517 1.00 97.12 188 GLY A O 1
ATOM 1487 N N . VAL A 1 189 ? -20.941 3.993 17.870 1.00 95.62 189 VAL A N 1
ATOM 1488 C CA . VAL A 1 189 ? -22.142 3.804 17.040 1.00 95.62 189 VAL A CA 1
ATOM 1489 C C . VAL A 1 189 ? -23.191 2.990 17.794 1.00 95.62 189 VAL A C 1
ATOM 1491 O O . VAL A 1 189 ? -24.352 3.392 17.845 1.00 95.62 189 VAL A O 1
ATOM 1494 N N . GLU A 1 190 ? -22.810 1.879 18.425 1.00 94.69 190 GLU A N 1
ATOM 1495 C CA . GLU A 1 190 ? -23.762 1.075 19.199 1.00 94.69 190 GLU A CA 1
ATOM 1496 C C . GLU A 1 190 ? -24.270 1.813 20.449 1.00 94.69 190 GLU A C 1
ATOM 1498 O O . GLU A 1 190 ? -25.466 1.764 20.744 1.00 94.69 190 GLU A O 1
ATOM 1503 N N . ALA A 1 191 ? -23.414 2.580 21.129 1.00 96.44 191 ALA A N 1
ATOM 1504 C CA . ALA A 1 191 ? -23.809 3.417 22.260 1.00 96.44 191 ALA A CA 1
ATOM 1505 C C . ALA A 1 191 ? -24.858 4.470 21.865 1.00 96.44 191 ALA A C 1
ATOM 1507 O O . ALA A 1 191 ? -25.850 4.642 22.574 1.00 96.44 191 ALA A O 1
ATOM 1508 N N . ILE A 1 192 ? -24.689 5.125 20.708 1.00 95.50 192 ILE A N 1
ATOM 1509 C CA . ILE A 1 192 ? -25.656 6.095 20.167 1.00 95.50 192 ILE A CA 1
ATOM 1510 C C . ILE A 1 192 ? -27.008 5.423 19.917 1.00 95.50 192 ILE A C 1
ATOM 1512 O O . ILE A 1 192 ? -28.044 5.953 20.317 1.00 95.50 192 ILE A O 1
ATOM 1516 N N . ARG A 1 193 ? -27.009 4.236 19.298 1.00 94.81 193 ARG A N 1
ATOM 1517 C CA . ARG A 1 193 ? -28.238 3.481 18.990 1.00 94.81 193 ARG A CA 1
ATOM 1518 C C . ARG A 1 193 ? -28.994 3.042 20.236 1.00 94.81 193 ARG A C 1
ATOM 1520 O O . ARG A 1 193 ? -30.218 2.965 20.211 1.00 94.81 193 ARG A O 1
ATOM 1527 N N . GLN A 1 194 ? -28.264 2.729 21.300 1.00 95.31 194 GLN A N 1
ATOM 1528 C CA . GLN A 1 194 ? -28.819 2.304 22.583 1.00 95.31 194 GLN A CA 1
ATOM 1529 C C . GLN A 1 194 ? -29.091 3.481 23.529 1.00 95.31 194 GLN A C 1
ATOM 1531 O O . GLN A 1 194 ? -29.581 3.266 24.634 1.00 95.31 194 GLN A O 1
ATOM 1536 N N . HIS A 1 195 ? -28.784 4.713 23.110 1.00 95.62 195 HIS A N 1
ATOM 1537 C CA . HIS A 1 195 ? -28.862 5.916 23.939 1.00 95.62 195 HIS A CA 1
ATOM 1538 C C . HIS A 1 195 ? -28.047 5.820 25.248 1.00 95.62 195 HIS A C 1
ATOM 1540 O O . HIS A 1 195 ? -28.425 6.400 26.265 1.00 95.62 195 HIS A O 1
ATOM 1546 N N . SER A 1 196 ? -26.914 5.107 25.226 1.00 97.56 196 SER A N 1
ATOM 1547 C CA . SER A 1 196 ? -26.015 4.949 26.377 1.00 97.56 196 SER A CA 1
ATOM 1548 C C . SER A 1 196 ? -24.960 6.055 26.408 1.00 97.56 196 SER A C 1
ATOM 1550 O O . SER A 1 196 ? -23.980 6.021 25.661 1.00 97.56 196 SER A O 1
ATOM 1552 N N . GLN A 1 197 ? -25.148 7.048 27.281 1.00 97.62 197 GLN A N 1
ATOM 1553 C CA . GLN A 1 197 ? -24.215 8.175 27.402 1.00 97.62 197 GLN A CA 1
ATOM 1554 C C . GLN A 1 197 ? -22.856 7.759 27.975 1.00 97.62 197 GLN A C 1
ATOM 1556 O O . GLN A 1 197 ? -21.829 8.194 27.457 1.00 97.62 197 GLN A O 1
ATOM 1561 N N . ASP A 1 198 ? -22.837 6.891 28.989 1.00 98.06 198 ASP A N 1
ATOM 1562 C CA . ASP A 1 198 ? -21.594 6.448 29.631 1.00 98.06 198 ASP A CA 1
ATOM 1563 C C . ASP A 1 198 ? -20.710 5.657 28.656 1.00 98.06 198 ASP A C 1
ATOM 1565 O O . ASP A 1 198 ? -19.514 5.919 28.541 1.00 98.06 198 ASP A O 1
ATOM 1569 N N . THR A 1 199 ? -21.307 4.747 27.877 1.00 97.81 199 THR A N 1
ATOM 1570 C CA . THR A 1 199 ? -20.582 3.975 26.852 1.00 97.81 199 THR A CA 1
ATOM 1571 C C . THR A 1 199 ? -20.096 4.870 25.710 1.00 97.81 199 THR A C 1
ATOM 1573 O O . THR A 1 199 ? -18.997 4.676 25.192 1.00 97.81 199 THR A O 1
ATOM 1576 N N . LEU A 1 200 ? -20.879 5.882 25.319 1.00 98.25 200 LEU A N 1
ATOM 1577 C CA . LEU A 1 200 ? -20.441 6.848 24.312 1.00 98.25 200 LEU A CA 1
ATOM 1578 C C . LEU A 1 200 ? -19.253 7.680 24.818 1.00 98.25 200 LEU A C 1
ATOM 1580 O O . LEU A 1 200 ? -18.304 7.911 24.071 1.00 98.25 200 LEU A O 1
ATOM 1584 N N . LEU A 1 201 ? -19.277 8.104 26.084 1.00 98.44 201 LEU A N 1
ATOM 1585 C CA . LEU A 1 201 ? -18.160 8.815 26.703 1.00 98.44 201 LEU A CA 1
ATOM 1586 C C . LEU A 1 201 ? -16.893 7.949 26.730 1.00 98.44 201 LEU A C 1
ATOM 1588 O O . LEU A 1 201 ? -15.822 8.442 26.377 1.00 98.44 201 LEU A O 1
ATOM 1592 N N . GLU A 1 202 ? -17.011 6.671 27.095 1.00 98.31 202 GLU A N 1
ATOM 1593 C CA . GLU A 1 202 ? -15.901 5.711 27.050 1.00 98.31 202 GLU A CA 1
ATOM 1594 C C . GLU A 1 202 ? -15.325 5.583 25.632 1.00 98.31 202 GLU A C 1
ATOM 1596 O O . GLU A 1 202 ? -14.113 5.706 25.441 1.00 98.31 202 GLU A O 1
ATOM 1601 N N . ALA A 1 203 ? -16.184 5.419 24.622 1.00 98.31 203 ALA A N 1
ATOM 1602 C CA . ALA A 1 203 ? -15.770 5.348 23.224 1.00 98.31 203 ALA A CA 1
ATOM 1603 C C . ALA A 1 203 ? -14.993 6.605 22.790 1.00 98.31 203 ALA A C 1
ATOM 1605 O O . ALA A 1 203 ? -13.903 6.506 22.228 1.00 98.31 203 ALA A O 1
ATOM 1606 N N . LEU A 1 204 ? -15.494 7.800 23.108 1.00 98.56 204 LEU A N 1
ATOM 1607 C CA . LEU A 1 204 ? -14.818 9.058 22.772 1.00 98.56 204 LEU A CA 1
ATOM 1608 C C . LEU A 1 204 ? -13.476 9.219 23.502 1.00 98.56 204 LEU A C 1
ATOM 1610 O O . LEU A 1 204 ? -12.512 9.729 22.928 1.00 98.56 204 LEU A O 1
ATOM 1614 N N . GLN A 1 205 ? -13.381 8.764 24.754 1.00 98.56 205 GLN A N 1
ATOM 1615 C CA . GLN A 1 205 ? -12.121 8.759 25.497 1.00 98.56 205 GLN A CA 1
ATOM 1616 C C . GLN A 1 205 ? -11.091 7.822 24.858 1.00 98.56 205 GLN A C 1
ATOM 1618 O O . GLN A 1 205 ? -9.930 8.215 24.731 1.00 98.56 205 GLN A O 1
ATOM 1623 N N . GLN A 1 206 ? -11.507 6.632 24.416 1.00 98.31 206 GLN A N 1
ATOM 1624 C CA . GLN A 1 206 ? -10.632 5.694 23.710 1.00 98.31 206 GLN A CA 1
ATOM 1625 C C . GLN A 1 206 ? -10.200 6.225 22.341 1.00 98.31 206 GLN A C 1
ATOM 1627 O O . GLN A 1 206 ? -9.023 6.137 21.993 1.00 98.31 206 GLN A O 1
ATOM 1632 N N . LEU A 1 207 ? -11.113 6.851 21.592 1.00 98.44 207 LEU A N 1
ATOM 1633 C CA . LEU A 1 207 ? -10.787 7.499 20.322 1.00 98.44 207 LEU A CA 1
ATOM 1634 C C . LEU A 1 207 ? -9.731 8.598 20.513 1.00 98.44 207 LEU A C 1
ATOM 1636 O O . LEU A 1 207 ? -8.745 8.637 19.781 1.00 98.44 207 LEU A O 1
ATOM 1640 N N . ARG A 1 208 ? -9.876 9.440 21.547 1.00 98.50 208 ARG A N 1
ATOM 1641 C CA . ARG A 1 208 ? -8.878 10.463 21.898 1.00 98.50 208 ARG A CA 1
ATOM 1642 C C . ARG A 1 208 ? -7.502 9.853 22.177 1.00 98.50 208 ARG A C 1
ATOM 1644 O O . ARG A 1 208 ? -6.509 10.377 21.678 1.00 98.50 208 ARG A O 1
ATOM 1651 N N . LEU A 1 209 ? -7.434 8.787 22.979 1.00 98.56 209 LEU A N 1
ATOM 1652 C CA . LEU A 1 209 ? -6.167 8.107 23.278 1.00 98.56 209 LEU A CA 1
ATOM 1653 C C . LEU A 1 209 ? -5.542 7.532 22.000 1.00 98.56 209 LEU A C 1
ATOM 1655 O O . LEU A 1 209 ? -4.362 7.741 21.749 1.00 98.56 209 LEU A O 1
ATOM 1659 N N . SER A 1 210 ? -6.343 6.911 21.134 1.00 98.44 210 SER A N 1
ATOM 1660 C CA . SER A 1 210 ? -5.856 6.385 19.855 1.00 98.44 210 SER A CA 1
ATOM 1661 C C . SER A 1 210 ? -5.304 7.481 18.935 1.00 98.44 210 SER A C 1
ATOM 1663 O O . SER A 1 210 ? -4.262 7.281 18.321 1.00 98.44 210 SER A O 1
ATOM 1665 N N . ILE A 1 211 ? -5.918 8.669 18.887 1.00 98.44 211 ILE A N 1
ATOM 1666 C CA . ILE A 1 211 ? -5.387 9.818 18.127 1.00 98.44 211 ILE A CA 1
ATOM 1667 C C . ILE A 1 211 ? -4.038 10.289 18.693 1.00 98.44 211 ILE A C 1
ATOM 1669 O O . ILE A 1 211 ? -3.120 10.611 17.933 1.00 98.44 211 ILE A O 1
ATOM 1673 N N . GLN A 1 212 ? -3.878 10.303 20.019 1.00 98.56 212 GLN A N 1
ATOM 1674 C CA . GLN A 1 212 ? -2.587 10.601 20.651 1.00 98.56 212 GLN A CA 1
ATOM 1675 C C . GLN A 1 212 ? -1.526 9.556 20.282 1.00 98.56 212 GLN A C 1
ATOM 1677 O O . GLN A 1 212 ? -0.387 9.916 19.990 1.00 98.56 212 GLN A O 1
ATOM 1682 N N . ASP A 1 213 ? -1.894 8.279 20.243 1.00 98.31 213 ASP A N 1
ATOM 1683 C CA . ASP A 1 213 ? -0.996 7.179 19.884 1.00 98.31 213 ASP A CA 1
ATOM 1684 C C . ASP A 1 213 ? -0.586 7.238 18.410 1.00 98.31 213 ASP A C 1
ATOM 1686 O O . ASP A 1 213 ? 0.600 7.113 18.107 1.00 98.31 213 ASP A O 1
ATOM 1690 N N . ILE A 1 214 ? -1.531 7.531 17.509 1.00 98.38 214 ILE A N 1
ATOM 1691 C CA . ILE A 1 214 ? -1.268 7.820 16.092 1.00 98.38 214 ILE A CA 1
ATOM 1692 C C . ILE A 1 214 ? -0.268 8.971 15.959 1.00 98.38 214 ILE A C 1
ATOM 1694 O O . ILE A 1 214 ? 0.691 8.873 15.199 1.00 98.38 214 ILE A O 1
ATOM 1698 N N . THR A 1 215 ? -0.458 10.047 16.726 1.00 98.31 215 THR A N 1
ATOM 1699 C CA . THR A 1 215 ? 0.415 11.230 16.679 1.00 98.31 215 THR A CA 1
ATOM 1700 C C . THR A 1 215 ? 1.834 10.880 17.135 1.00 98.31 215 THR A C 1
ATOM 1702 O O . THR A 1 215 ? 2.809 11.287 16.505 1.00 98.31 215 THR A O 1
ATOM 1705 N N . ARG A 1 216 ? 1.968 10.074 18.198 1.00 98.25 216 ARG A N 1
ATOM 1706 C CA . ARG A 1 216 ? 3.265 9.573 18.680 1.00 98.25 216 ARG A CA 1
ATOM 1707 C C . ARG A 1 216 ? 3.931 8.632 17.677 1.00 98.25 216 ARG A C 1
ATOM 1709 O O . ARG A 1 216 ? 5.144 8.698 17.513 1.00 98.25 216 ARG A O 1
ATOM 1716 N N . ALA A 1 217 ? 3.163 7.777 17.002 1.00 97.88 217 ALA A N 1
ATOM 1717 C CA . ALA A 1 217 ? 3.682 6.917 15.944 1.00 97.88 217 ALA A CA 1
ATOM 1718 C C . ALA A 1 217 ? 4.192 7.747 14.758 1.00 97.88 217 ALA A C 1
ATOM 1720 O O . ALA A 1 217 ? 5.324 7.552 14.327 1.00 97.88 217 ALA A O 1
ATOM 1721 N N . LEU A 1 218 ? 3.409 8.729 14.302 1.00 98.06 218 LEU A N 1
ATOM 1722 C CA . LEU A 1 218 ? 3.773 9.615 13.197 1.00 98.06 218 LEU A CA 1
ATOM 1723 C C . LEU A 1 218 ? 5.036 10.436 13.492 1.00 98.06 218 LEU A C 1
ATOM 1725 O O . LEU A 1 218 ? 5.822 10.680 12.583 1.00 98.06 218 LEU A O 1
ATOM 1729 N N . ALA A 1 219 ? 5.270 10.826 14.749 1.00 98.06 219 ALA A N 1
ATOM 1730 C CA . ALA A 1 219 ? 6.466 11.575 15.137 1.00 98.06 219 ALA A CA 1
ATOM 1731 C C . ALA A 1 219 ? 7.781 10.831 14.831 1.00 98.06 219 ALA A C 1
ATOM 1733 O O . ALA A 1 219 ? 8.787 11.482 14.562 1.00 98.06 219 ALA A O 1
ATOM 1734 N N . GLN A 1 220 ? 7.762 9.492 14.786 1.00 97.56 220 GLN A N 1
ATOM 1735 C CA . GLN A 1 220 ? 8.927 8.685 14.398 1.00 97.56 220 GLN A CA 1
ATOM 1736 C C . GLN A 1 220 ? 9.350 8.926 12.942 1.00 97.56 220 GLN A C 1
ATOM 1738 O O . GLN A 1 220 ? 10.473 8.605 12.574 1.00 97.56 220 GLN A O 1
ATOM 1743 N N . MET A 1 221 ? 8.503 9.534 12.101 1.00 97.69 221 MET A N 1
ATOM 1744 C CA . MET A 1 221 ? 8.873 9.908 10.731 1.00 97.69 221 MET A CA 1
ATOM 1745 C C . MET A 1 221 ? 10.152 10.761 10.698 1.00 97.69 221 MET A C 1
ATOM 1747 O O . MET A 1 221 ? 10.955 10.611 9.785 1.00 97.69 221 MET A O 1
ATOM 1751 N N . HIS A 1 222 ? 10.375 11.601 11.717 1.00 97.06 222 HIS A N 1
ATOM 1752 C CA . HIS A 1 222 ? 11.580 12.426 11.842 1.00 97.06 222 HIS A CA 1
ATOM 1753 C C . HIS A 1 222 ? 12.866 11.629 12.085 1.00 97.06 222 HIS A C 1
ATOM 1755 O O . HIS A 1 222 ? 13.942 12.121 11.755 1.00 97.06 222 HIS A O 1
ATOM 1761 N N . ASP A 1 223 ? 12.756 10.426 12.650 1.00 97.25 223 ASP A N 1
ATOM 1762 C CA . ASP A 1 223 ? 13.904 9.583 12.984 1.00 97.25 223 ASP A CA 1
ATOM 1763 C C . ASP A 1 223 ? 14.291 8.659 11.820 1.00 97.25 223 ASP A C 1
ATOM 1765 O O . ASP A 1 223 ? 15.457 8.297 11.680 1.00 97.25 223 ASP A O 1
ATOM 1769 N N . TYR A 1 224 ? 13.318 8.270 10.988 1.00 97.44 224 TYR A N 1
ATOM 1770 C CA . TYR A 1 224 ? 13.498 7.222 9.976 1.00 97.44 224 TYR A CA 1
ATOM 1771 C C . TYR A 1 224 ? 13.412 7.709 8.529 1.00 97.44 224 TYR A C 1
ATOM 1773 O O . TYR A 1 224 ? 13.682 6.922 7.623 1.00 97.44 224 TYR A O 1
ATOM 1781 N N . VAL A 1 225 ? 13.019 8.961 8.278 1.00 98.12 225 VAL A N 1
ATOM 1782 C CA . VAL A 1 225 ? 12.866 9.480 6.913 1.00 98.12 225 VAL A CA 1
ATOM 1783 C C . VAL A 1 225 ? 13.686 10.739 6.720 1.00 98.12 225 VAL A C 1
ATOM 1785 O O . VAL A 1 225 ? 13.397 11.785 7.298 1.00 98.12 225 VAL A O 1
ATOM 1788 N N . ASP A 1 226 ? 14.679 10.643 5.839 1.00 98.25 226 ASP A N 1
ATOM 1789 C CA . ASP A 1 226 ? 15.428 11.800 5.378 1.00 98.25 226 ASP A CA 1
ATOM 1790 C C . ASP A 1 226 ? 14.540 12.660 4.447 1.00 98.25 226 ASP A C 1
ATOM 1792 O O . ASP A 1 226 ? 14.044 12.159 3.426 1.00 98.25 226 ASP A O 1
ATOM 1796 N N . PRO A 1 227 ? 14.310 13.950 4.767 1.00 97.38 227 PRO A N 1
ATOM 1797 C CA . PRO A 1 227 ? 13.447 14.813 3.961 1.00 97.38 227 PRO A CA 1
ATOM 1798 C C . PRO A 1 227 ? 13.947 15.043 2.530 1.00 97.38 227 PRO A C 1
ATOM 1800 O O . PRO A 1 227 ? 13.132 15.202 1.617 1.00 97.38 227 PRO A O 1
ATOM 1803 N N . GLU A 1 228 ? 15.264 15.075 2.318 1.00 97.88 228 GLU A N 1
ATOM 1804 C CA . GLU A 1 228 ? 15.873 15.284 1.006 1.00 97.88 228 GLU A CA 1
ATOM 1805 C C . GLU A 1 228 ? 15.701 14.033 0.140 1.00 97.88 228 GLU A C 1
ATOM 1807 O O . GLU A 1 228 ? 15.220 14.137 -0.992 1.00 97.88 228 GLU A O 1
ATOM 1812 N N . ILE A 1 229 ? 15.965 12.844 0.694 1.00 97.81 229 ILE A N 1
ATOM 1813 C CA . ILE A 1 229 ? 15.708 11.568 0.006 1.00 97.81 229 ILE A CA 1
ATOM 1814 C C . ILE A 1 229 ? 14.219 11.423 -0.313 1.00 97.81 229 ILE A C 1
ATOM 1816 O O . ILE A 1 229 ? 13.852 11.026 -1.424 1.00 97.81 229 ILE A O 1
ATOM 1820 N N . PHE A 1 230 ? 13.339 11.783 0.626 1.00 97.31 230 PHE A N 1
ATOM 1821 C CA . PHE A 1 230 ? 11.904 11.737 0.377 1.00 97.31 230 PHE A CA 1
ATOM 1822 C C . PHE A 1 230 ? 11.500 12.630 -0.798 1.00 97.31 230 PHE A C 1
ATOM 1824 O O . PHE A 1 230 ? 10.807 12.179 -1.713 1.00 97.31 230 PHE A O 1
ATOM 1831 N N . TYR A 1 231 ? 11.944 13.887 -0.796 1.00 96.06 231 TYR A N 1
ATOM 1832 C CA . TYR A 1 231 ? 11.524 14.865 -1.794 1.00 96.06 231 TYR A CA 1
ATOM 1833 C C . TYR A 1 231 ? 12.121 14.610 -3.185 1.00 96.06 231 TYR A C 1
ATOM 1835 O O . TYR A 1 231 ? 11.400 14.726 -4.185 1.00 96.06 231 TYR A O 1
ATOM 1843 N N . LEU A 1 232 ? 13.414 14.273 -3.250 1.00 95.50 232 LEU A N 1
ATOM 1844 C CA . LEU A 1 232 ? 14.162 14.115 -4.500 1.00 95.50 232 LEU A CA 1
ATOM 1845 C C . LEU A 1 232 ? 14.046 12.718 -5.112 1.00 95.50 232 LEU A C 1
ATOM 1847 O O . LEU A 1 232 ? 14.196 12.593 -6.324 1.00 95.50 232 LEU A O 1
ATOM 1851 N N . VAL A 1 233 ? 13.785 11.680 -4.310 1.00 96.62 233 VAL A N 1
ATOM 1852 C CA . VAL A 1 233 ? 13.759 10.287 -4.785 1.00 96.62 233 VAL A CA 1
ATOM 1853 C C . VAL A 1 233 ? 12.370 9.682 -4.621 1.00 96.62 233 VAL A C 1
ATOM 1855 O O . VAL A 1 233 ? 11.692 9.407 -5.610 1.00 96.62 233 VAL A O 1
ATOM 1858 N N . ILE A 1 234 ? 11.909 9.507 -3.380 1.00 97.19 234 ILE A N 1
ATOM 1859 C CA . ILE A 1 234 ? 10.705 8.711 -3.079 1.00 97.19 234 ILE A CA 1
ATOM 1860 C C . ILE A 1 234 ? 9.459 9.316 -3.733 1.00 97.19 234 ILE A C 1
ATOM 1862 O O . ILE A 1 234 ? 8.694 8.611 -4.389 1.00 97.19 234 ILE A O 1
ATOM 1866 N N . ARG A 1 235 ? 9.270 10.635 -3.603 1.00 96.69 235 ARG A N 1
ATOM 1867 C CA . ARG A 1 235 ? 8.106 11.370 -4.126 1.00 96.69 235 ARG A CA 1
ATOM 1868 C C . ARG A 1 235 ? 7.863 11.123 -5.615 1.00 96.69 235 ARG A C 1
ATOM 1870 O O . ARG A 1 235 ? 6.708 11.072 -6.038 1.00 96.69 235 ARG A O 1
ATOM 1877 N N . ILE A 1 236 ? 8.926 10.952 -6.400 1.00 96.56 236 ILE A N 1
ATOM 1878 C CA . ILE A 1 236 ? 8.820 10.695 -7.839 1.00 96.56 236 ILE A CA 1
ATOM 1879 C C . ILE A 1 236 ? 8.074 9.375 -8.069 1.00 96.56 236 ILE A C 1
ATOM 1881 O O . ILE A 1 236 ? 7.075 9.346 -8.783 1.00 96.56 236 ILE A O 1
ATOM 1885 N N . PHE A 1 237 ? 8.469 8.303 -7.380 1.00 97.44 237 PHE A N 1
ATOM 1886 C CA . PHE A 1 237 ? 7.845 6.982 -7.516 1.00 97.44 237 PHE A CA 1
ATOM 1887 C C . PHE A 1 237 ? 6.445 6.885 -6.897 1.00 97.44 237 PHE A C 1
ATOM 1889 O O . PHE A 1 237 ? 5.722 5.935 -7.183 1.00 97.44 237 PHE A O 1
ATOM 1896 N N . LEU A 1 238 ? 6.035 7.861 -6.084 1.00 96.94 238 LEU A N 1
ATOM 1897 C CA . LEU A 1 238 ? 4.665 7.969 -5.568 1.00 96.94 238 LEU A CA 1
ATOM 1898 C C . LEU A 1 238 ? 3.758 8.827 -6.457 1.00 96.94 238 LEU A C 1
ATOM 1900 O O . LEU A 1 238 ? 2.543 8.852 -6.255 1.00 96.94 238 LEU A O 1
ATOM 1904 N N . SER A 1 239 ? 4.325 9.527 -7.442 1.00 97.19 239 SER A N 1
ATOM 1905 C CA . SER A 1 239 ? 3.589 10.462 -8.287 1.00 97.19 239 SER A CA 1
ATOM 1906 C C . SER A 1 239 ? 2.729 9.732 -9.312 1.00 97.19 239 SER A C 1
ATOM 1908 O O . SER A 1 239 ? 3.198 8.885 -10.069 1.00 97.19 239 SER A O 1
ATOM 1910 N N . GLY A 1 240 ? 1.446 10.088 -9.360 1.00 97.69 240 GLY A N 1
ATOM 1911 C CA . GLY A 1 240 ? 0.531 9.599 -10.388 1.00 97.69 240 GLY A CA 1
ATOM 1912 C C . GLY A 1 240 ? 0.581 10.426 -11.665 1.00 97.69 240 GLY A C 1
ATOM 1913 O O . GLY A 1 240 ? 1.389 11.336 -11.820 1.00 97.69 240 GLY A O 1
ATOM 1914 N N . TRP A 1 241 ? -0.336 10.134 -12.577 1.00 98.12 241 TRP A N 1
ATOM 1915 C CA . TRP A 1 241 ? -0.464 10.794 -13.885 1.00 98.12 241 TRP A CA 1
ATOM 1916 C C . TRP A 1 241 ? -1.850 11.433 -14.077 1.00 98.12 241 TRP A C 1
ATOM 1918 O O . TRP A 1 241 ? -2.284 11.709 -15.194 1.00 98.12 241 TRP A O 1
ATOM 1928 N N . LYS A 1 242 ? -2.576 11.674 -12.982 1.00 97.44 242 LYS A N 1
ATOM 1929 C CA . LYS A 1 242 ? -3.715 12.595 -12.925 1.00 97.44 242 LYS A CA 1
ATOM 1930 C C . LYS A 1 242 ? -3.242 13.927 -12.357 1.00 97.44 242 LYS A C 1
ATOM 1932 O O . LYS A 1 242 ? -2.554 13.937 -11.344 1.00 97.44 242 LYS A O 1
ATOM 1937 N N . ASP A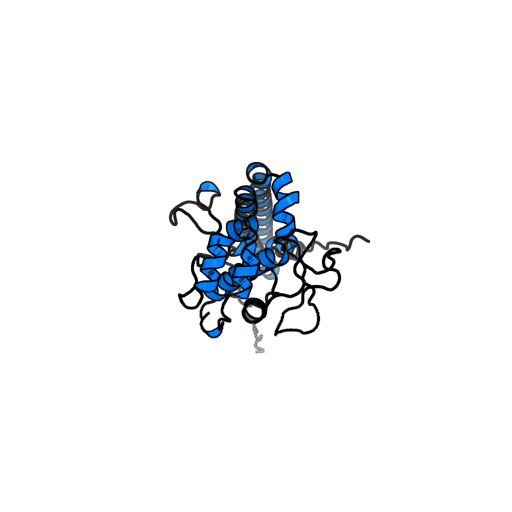 1 243 ? -3.619 15.019 -13.021 1.00 93.88 243 ASP A N 1
ATOM 1938 C CA . ASP A 1 243 ? -3.251 16.389 -12.637 1.00 93.88 243 ASP A CA 1
ATOM 1939 C C . ASP A 1 243 ? -1.725 16.587 -12.481 1.00 93.88 243 ASP A C 1
ATOM 1941 O O . ASP A 1 243 ? -1.264 17.454 -11.746 1.00 93.88 243 ASP A O 1
ATOM 1945 N N . ASN A 1 244 ? -0.934 15.781 -13.205 1.00 95.62 244 ASN A N 1
ATOM 1946 C CA . ASN A 1 244 ? 0.524 15.836 -13.216 1.00 95.62 244 ASN A CA 1
ATOM 1947 C C . ASN A 1 244 ? 1.008 16.610 -14.463 1.00 95.62 244 ASN A C 1
ATOM 1949 O O . ASN A 1 244 ? 0.763 16.146 -15.581 1.00 95.62 244 ASN A O 1
ATOM 1953 N N . PRO A 1 245 ? 1.718 17.746 -14.312 1.00 95.00 245 PRO A N 1
ATOM 1954 C CA . PRO A 1 245 ? 2.222 18.543 -15.436 1.00 95.00 245 PRO A CA 1
ATOM 1955 C C . PRO A 1 245 ? 3.166 17.793 -16.382 1.00 95.00 245 PRO A C 1
ATOM 1957 O O . PRO A 1 245 ? 3.227 18.112 -17.568 1.00 95.00 245 PRO A O 1
ATOM 1960 N N . VAL A 1 246 ? 3.887 16.795 -15.871 1.00 95.62 246 VAL A N 1
ATOM 1961 C CA . VAL A 1 246 ? 4.826 15.967 -16.636 1.00 95.62 246 VAL A CA 1
ATOM 1962 C C . VAL A 1 246 ? 4.085 14.905 -17.461 1.00 95.62 246 VAL A C 1
ATOM 1964 O O . VAL A 1 246 ? 4.507 14.533 -18.557 1.00 95.62 246 VAL A O 1
ATOM 1967 N N . MET A 1 247 ? 2.923 14.465 -16.974 1.00 96.56 247 MET A N 1
ATOM 1968 C CA . MET A 1 247 ? 2.057 13.468 -17.608 1.00 96.56 247 MET A CA 1
ATOM 1969 C C . MET A 1 247 ? 0.650 14.041 -17.875 1.00 96.56 247 MET A C 1
ATOM 1971 O O . MET A 1 247 ? -0.345 13.484 -17.409 1.00 96.56 247 MET A O 1
ATOM 1975 N N . PRO A 1 248 ? 0.513 15.141 -18.646 1.00 96.06 248 PRO A N 1
ATOM 1976 C CA . PRO A 1 248 ? -0.732 15.918 -18.716 1.00 96.06 248 PRO A CA 1
ATOM 1977 C C . PRO A 1 248 ? -1.891 15.154 -19.374 1.00 96.06 248 PRO A C 1
ATOM 1979 O O . PRO A 1 248 ? -3.073 15.406 -19.099 1.00 96.06 248 PRO A O 1
ATOM 1982 N N . VAL A 1 249 ? -1.557 14.205 -20.249 1.00 96.69 249 VAL A N 1
ATOM 1983 C CA . VAL A 1 249 ? -2.529 13.359 -20.948 1.00 96.69 249 VAL A CA 1
ATOM 1984 C C . VAL A 1 249 ? -2.895 12.107 -20.153 1.00 96.69 249 VAL A C 1
ATOM 1986 O O . VAL A 1 249 ? -3.998 11.612 -20.339 1.00 96.69 249 VAL A O 1
ATOM 1989 N N . GLY A 1 250 ? -2.059 11.659 -19.212 1.00 97.94 250 GLY A N 1
ATOM 1990 C CA . GLY A 1 250 ? -2.189 10.369 -18.528 1.00 97.94 250 GLY A CA 1
ATOM 1991 C C . GLY A 1 250 ? -1.235 9.303 -19.079 1.00 97.94 250 GLY A C 1
ATOM 1992 O O . GLY A 1 250 ? -0.286 9.620 -19.795 1.00 97.94 250 GLY A O 1
ATOM 1993 N N . LEU A 1 251 ? -1.502 8.039 -18.746 1.00 98.62 251 LEU A N 1
ATOM 1994 C CA . LEU A 1 251 ? -0.711 6.872 -19.151 1.00 98.62 251 LEU A CA 1
ATOM 1995 C C . LEU A 1 251 ? -1.550 5.936 -20.032 1.00 98.62 251 LEU A C 1
ATOM 1997 O O . LEU A 1 251 ? -2.677 5.594 -19.670 1.00 98.62 251 LEU A O 1
ATOM 2001 N N . VAL A 1 252 ? -1.020 5.507 -21.179 1.00 98.75 252 VAL A N 1
ATOM 2002 C CA . VAL A 1 252 ? -1.675 4.501 -22.033 1.00 98.75 252 VAL A CA 1
ATOM 2003 C C . VAL A 1 252 ? -1.398 3.106 -21.482 1.00 98.75 252 VAL A C 1
ATOM 2005 O O . VAL A 1 252 ? -0.248 2.758 -21.238 1.00 98.75 252 VAL A O 1
ATOM 2008 N N . TYR A 1 253 ? -2.441 2.292 -21.333 1.00 98.75 253 TYR A N 1
ATOM 2009 C CA . TYR A 1 253 ? -2.338 0.892 -20.916 1.00 98.75 253 TYR A CA 1
ATOM 2010 C C . TYR A 1 253 ? -2.509 0.009 -22.147 1.00 98.75 253 TYR A C 1
ATOM 2012 O O . TYR A 1 253 ? -3.637 -0.258 -22.575 1.00 98.75 253 TYR A O 1
ATOM 2020 N N . GLU A 1 254 ? -1.394 -0.409 -22.745 1.00 98.56 254 GLU A N 1
ATOM 2021 C CA . GLU A 1 254 ? -1.409 -1.154 -24.001 1.00 98.56 254 GLU A CA 1
ATOM 2022 C C . GLU A 1 254 ? -2.221 -2.455 -23.866 1.00 98.56 254 GLU A C 1
ATOM 2024 O O . GLU A 1 254 ? -2.098 -3.198 -22.895 1.00 98.56 254 GLU A O 1
ATOM 2029 N N . GLY A 1 255 ? -3.089 -2.726 -24.844 1.00 97.94 255 GLY A N 1
ATOM 2030 C CA . GLY A 1 255 ? -3.983 -3.890 -24.828 1.00 97.94 255 GLY A CA 1
ATOM 2031 C C . GLY A 1 255 ? -5.209 -3.752 -23.916 1.00 97.94 255 GLY A C 1
ATOM 2032 O O . GLY A 1 255 ? -6.076 -4.621 -23.954 1.00 97.94 255 GLY A O 1
ATOM 2033 N N . VAL A 1 256 ? -5.319 -2.664 -23.146 1.00 98.19 256 VAL A N 1
ATOM 2034 C CA . VAL A 1 256 ? -6.468 -2.378 -22.271 1.00 98.19 256 VAL A CA 1
ATOM 2035 C C . VAL A 1 256 ? -7.264 -1.175 -22.771 1.00 98.19 256 VAL A C 1
ATOM 2037 O O . VAL A 1 256 ? -8.484 -1.253 -22.896 1.00 98.19 256 VAL A O 1
ATOM 2040 N N . SER A 1 257 ? -6.587 -0.058 -23.040 1.00 96.88 257 SER A N 1
ATOM 2041 C CA . SER A 1 257 ? -7.207 1.192 -23.482 1.00 96.88 257 SER A CA 1
ATOM 2042 C C . SER A 1 257 ? -6.328 1.866 -24.526 1.00 96.88 257 SER A C 1
ATOM 2044 O O . SER A 1 257 ? -5.121 1.996 -24.331 1.00 96.88 257 SER A O 1
ATOM 2046 N N . THR A 1 258 ? -6.936 2.319 -25.624 1.00 93.88 258 THR A N 1
ATOM 2047 C CA . THR A 1 258 ? -6.255 3.154 -26.626 1.00 93.88 258 THR A CA 1
ATOM 2048 C C . THR A 1 258 ? -6.080 4.591 -26.144 1.00 93.88 258 THR A C 1
ATOM 2050 O O . THR A 1 258 ? -5.133 5.257 -26.548 1.00 93.88 258 THR A O 1
ATOM 2053 N N . GLU A 1 259 ? -6.969 5.057 -25.263 1.00 97.44 259 GLU A N 1
ATOM 2054 C CA . GLU A 1 259 ? -6.891 6.383 -24.654 1.00 97.44 259 GLU A CA 1
ATOM 2055 C C . GLU A 1 259 ? -6.076 6.343 -23.351 1.00 97.44 259 GLU A C 1
ATOM 2057 O O . GLU A 1 259 ? -6.231 5.392 -22.568 1.00 97.44 259 GLU A O 1
ATOM 2062 N N . PRO A 1 260 ? -5.245 7.366 -23.071 1.00 97.94 260 PRO A N 1
ATOM 2063 C CA . PRO A 1 260 ? -4.544 7.476 -21.799 1.00 97.94 260 PRO A CA 1
ATOM 2064 C C . PRO A 1 260 ? -5.511 7.572 -20.608 1.00 97.94 260 PRO A C 1
ATOM 2066 O O . PRO A 1 260 ? -6.479 8.335 -20.621 1.00 97.94 260 PRO A O 1
ATOM 2069 N N . LEU A 1 261 ? -5.221 6.829 -19.542 1.00 98.44 261 LEU A N 1
ATOM 2070 C CA . LEU A 1 261 ? -5.978 6.854 -18.291 1.00 98.44 261 LEU A CA 1
ATOM 2071 C C . LEU A 1 261 ? -5.299 7.778 -17.278 1.00 98.44 261 LEU A C 1
ATOM 2073 O O . LEU A 1 261 ? -4.079 7.932 -17.293 1.00 98.44 261 LEU A O 1
ATOM 2077 N N . LYS A 1 262 ? -6.081 8.378 -16.372 1.00 98.31 262 LYS A N 1
ATOM 2078 C CA . LYS A 1 262 ? -5.604 9.329 -15.355 1.00 98.31 262 LYS A CA 1
ATOM 2079 C C . LYS A 1 262 ? -5.861 8.808 -13.946 1.00 98.31 262 LYS A C 1
ATOM 2081 O O . LYS A 1 262 ? -7.014 8.740 -13.527 1.00 98.31 262 LYS A O 1
ATOM 2086 N N . TYR A 1 263 ? -4.793 8.523 -13.199 1.00 98.19 263 TYR A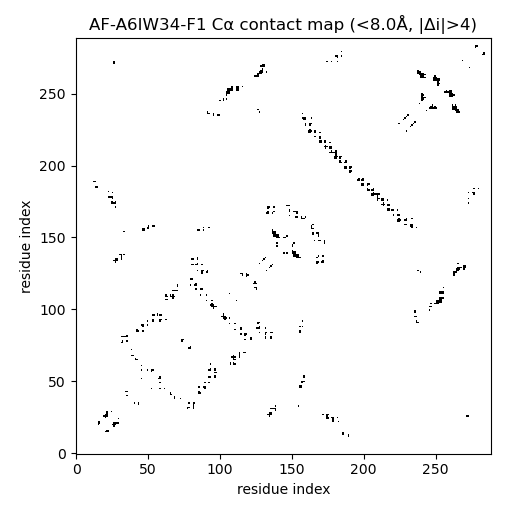 N 1
ATOM 2087 C CA . TYR A 1 263 ? -4.872 8.098 -11.800 1.00 98.19 263 TYR A CA 1
ATOM 2088 C C . TYR A 1 263 ? -3.993 8.956 -10.886 1.00 98.19 263 TYR A C 1
ATOM 2090 O O . TYR A 1 263 ? -2.877 9.332 -11.247 1.00 98.19 263 TYR A O 1
ATOM 2098 N N . SER A 1 264 ? -4.527 9.292 -9.710 1.00 97.25 264 SER A N 1
ATOM 2099 C CA . SER A 1 264 ? -3.784 9.983 -8.652 1.00 97.25 264 SER A CA 1
ATOM 2100 C C . SER A 1 264 ? -2.815 9.014 -7.984 1.00 97.25 264 SER A C 1
ATOM 2102 O O . SER A 1 264 ? -3.158 7.852 -7.788 1.00 97.25 264 SER A O 1
ATOM 2104 N N . GLY A 1 265 ? -1.628 9.508 -7.636 1.00 94.31 265 GLY A N 1
ATOM 2105 C CA . GLY A 1 265 ? -0.596 8.720 -6.965 1.00 94.31 265 GLY A CA 1
ATOM 2106 C C . GLY A 1 265 ? -0.950 8.334 -5.528 1.00 94.31 265 GLY A C 1
ATOM 2107 O O . GLY A 1 265 ? -1.997 8.723 -4.999 1.00 94.31 265 GLY A O 1
ATOM 2108 N N . GLY A 1 266 ? -0.053 7.577 -4.900 1.00 91.69 266 GLY A N 1
ATOM 2109 C CA . GLY A 1 266 ? -0.180 7.170 -3.503 1.00 91.69 266 GLY A CA 1
ATOM 2110 C C . GLY A 1 266 ? -0.116 8.373 -2.560 1.00 91.69 266 GLY A C 1
ATOM 2111 O O . GLY A 1 266 ? 0.732 9.251 -2.708 1.00 91.69 266 GLY A O 1
ATOM 2112 N N . SER A 1 267 ? -1.018 8.425 -1.582 1.00 90.94 267 SER A N 1
ATOM 2113 C CA . SER A 1 267 ? -1.044 9.484 -0.568 1.00 90.94 267 SER A CA 1
ATOM 2114 C C . SER A 1 267 ? -1.634 8.973 0.739 1.00 90.94 267 SER A C 1
ATOM 2116 O O . SER A 1 267 ? -2.570 8.176 0.719 1.00 90.94 267 SER A O 1
ATOM 2118 N N . ALA A 1 268 ? -1.166 9.507 1.872 1.00 88.62 268 ALA A N 1
ATOM 2119 C CA . ALA A 1 268 ? -1.763 9.256 3.186 1.00 88.62 268 ALA A CA 1
ATOM 2120 C C . ALA A 1 268 ? -3.257 9.631 3.236 1.00 88.62 268 ALA A C 1
ATOM 2122 O O . ALA A 1 268 ? -4.015 9.041 4.000 1.00 88.62 268 ALA A O 1
ATOM 2123 N N . ALA A 1 269 ? -3.712 10.538 2.361 1.00 90.50 269 ALA A N 1
ATOM 2124 C CA . ALA A 1 269 ? -5.127 10.862 2.189 1.00 90.50 269 ALA A CA 1
ATOM 2125 C C . ALA A 1 269 ? -5.981 9.674 1.700 1.00 90.50 269 ALA A C 1
ATOM 2127 O O . ALA A 1 269 ? -7.200 9.778 1.658 1.00 90.50 269 ALA A O 1
ATOM 2128 N N . GLN A 1 270 ? -5.376 8.551 1.310 1.00 96.56 270 GLN A N 1
ATOM 2129 C CA . GLN A 1 270 ? -6.075 7.309 0.970 1.00 96.56 270 GLN A CA 1
ATOM 2130 C C . GLN A 1 270 ? -6.236 6.371 2.184 1.00 96.56 270 GLN A C 1
ATOM 2132 O O . GLN A 1 270 ? -6.916 5.351 2.072 1.00 96.56 270 GLN A O 1
ATOM 2137 N N . SER A 1 271 ? -5.640 6.692 3.341 1.00 97.38 271 SER A N 1
ATOM 2138 C CA . SER A 1 271 ? -5.836 5.934 4.581 1.00 97.38 271 SER A CA 1
ATOM 2139 C C . SER A 1 271 ? -7.286 6.026 5.047 1.00 97.38 271 SER A C 1
ATOM 2141 O O . SER A 1 271 ? -7.813 7.114 5.275 1.00 97.38 271 SER A O 1
ATOM 2143 N N . SER A 1 272 ? -7.929 4.873 5.238 1.00 97.56 272 SER A N 1
ATOM 2144 C CA . SER A 1 272 ? -9.318 4.811 5.709 1.00 97.56 272 SER A CA 1
ATOM 2145 C C . SER A 1 272 ? -9.479 5.241 7.169 1.00 97.56 272 SER A C 1
ATOM 2147 O O . SER A 1 272 ? -10.578 5.629 7.554 1.00 97.56 272 SER A O 1
ATOM 2149 N N . VAL A 1 273 ? -8.408 5.214 7.974 1.00 96.88 273 VAL A N 1
ATOM 2150 C CA . VAL A 1 273 ? -8.433 5.655 9.380 1.00 96.88 273 VAL A CA 1
ATOM 2151 C C . VAL A 1 273 ? -8.867 7.109 9.490 1.00 96.88 273 VAL A C 1
ATOM 2153 O O . VAL A 1 273 ? -9.778 7.414 10.257 1.00 96.88 273 VAL A O 1
ATOM 2156 N N . LEU A 1 274 ? -8.234 7.988 8.708 1.00 92.94 274 LEU A N 1
ATOM 2157 C CA . LEU A 1 274 ? -8.474 9.429 8.770 1.00 92.94 274 LEU A CA 1
ATOM 2158 C C . LEU A 1 274 ? -9.939 9.742 8.447 1.00 92.94 274 LEU A C 1
ATOM 2160 O O . LEU A 1 274 ? -10.636 10.361 9.247 1.00 92.94 274 LEU A O 1
ATOM 2164 N N . HIS A 1 275 ? -10.434 9.196 7.333 1.00 95.50 275 HIS A N 1
ATOM 2165 C CA . HIS A 1 275 ? -11.821 9.385 6.902 1.00 95.50 275 HIS A CA 1
ATOM 2166 C 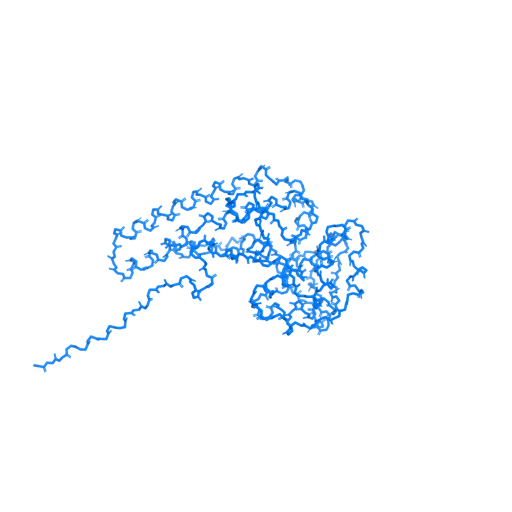C . HIS A 1 275 ? -12.829 8.796 7.885 1.00 95.50 275 HIS A C 1
ATOM 2168 O O . HIS A 1 275 ? -13.851 9.416 8.152 1.00 95.50 275 HIS A O 1
ATOM 2174 N N . ALA A 1 276 ? -12.558 7.613 8.444 1.00 96.25 276 ALA A N 1
ATOM 2175 C CA . ALA A 1 276 ? -13.466 6.986 9.399 1.00 96.25 276 ALA A CA 1
ATOM 2176 C C . ALA A 1 276 ? -13.603 7.809 10.689 1.00 96.25 276 ALA A C 1
ATOM 2178 O O . ALA A 1 276 ? -14.691 7.873 11.264 1.00 96.25 276 ALA A O 1
ATOM 2179 N N . PHE A 1 277 ? -12.514 8.434 11.146 1.00 97.25 277 PHE A N 1
ATOM 2180 C CA . PHE A 1 277 ? -12.523 9.259 12.354 1.00 97.25 277 PHE A CA 1
ATOM 2181 C C . PHE A 1 277 ? -13.251 10.579 12.106 1.00 97.25 277 PHE A C 1
ATOM 2183 O O . PHE A 1 277 ? -14.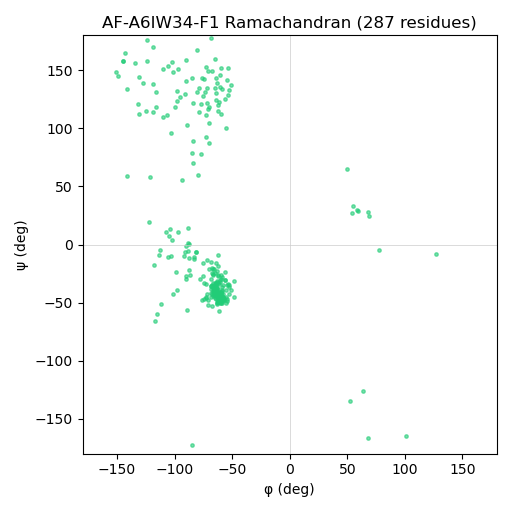109 10.951 12.908 1.00 97.25 277 PHE A O 1
ATOM 2190 N N . ASP A 1 278 ? -12.967 11.239 10.984 1.00 96.25 278 ASP A N 1
ATOM 2191 C CA . ASP A 1 278 ? -13.642 12.479 10.597 1.00 96.25 278 ASP A CA 1
ATOM 2192 C C . ASP A 1 278 ? -15.150 12.268 10.415 1.00 96.25 278 ASP A C 1
ATOM 2194 O O . ASP A 1 278 ? -15.947 13.022 10.975 1.00 96.25 278 ASP A O 1
ATOM 2198 N N . GLU A 1 279 ? -15.548 11.205 9.710 1.00 95.81 279 GLU A N 1
ATOM 2199 C CA . GLU A 1 279 ? -16.957 10.877 9.469 1.00 95.81 279 GLU A CA 1
ATOM 2200 C C . GLU A 1 279 ? -17.698 10.592 10.782 1.00 95.81 279 GLU A C 1
ATOM 2202 O O . GLU A 1 279 ? -18.790 11.113 11.008 1.00 95.81 279 GLU A O 1
ATOM 2207 N N . PHE A 1 280 ? -17.097 9.818 11.692 1.00 96.19 280 PHE A N 1
ATOM 2208 C CA . PHE A 1 280 ? -17.707 9.537 12.993 1.00 96.19 280 PHE A CA 1
ATOM 2209 C C . PHE A 1 280 ? -17.877 10.799 13.851 1.00 96.19 280 PHE A C 1
ATOM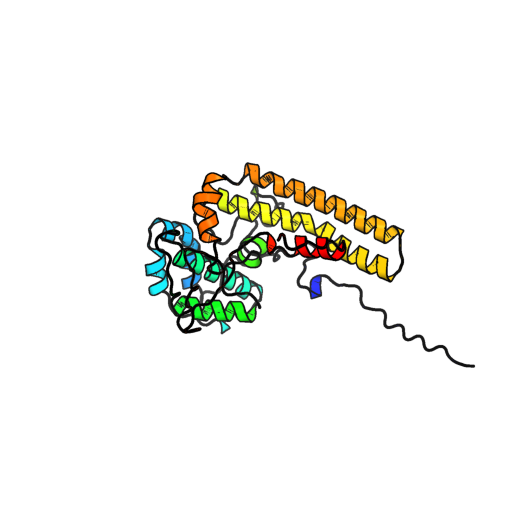 2211 O O . PHE A 1 280 ? -18.878 10.941 14.554 1.00 96.19 280 PHE A O 1
ATOM 2218 N N . LEU A 1 281 ? -16.914 11.722 13.794 1.00 96.62 281 LEU A N 1
ATOM 2219 C CA . LEU A 1 281 ? -16.956 12.991 14.524 1.00 96.62 281 LEU A CA 1
ATOM 2220 C C . LEU A 1 281 ? -17.807 14.064 13.822 1.00 96.62 281 LEU A C 1
ATOM 2222 O O . LEU A 1 281 ? -18.031 15.130 14.397 1.00 96.62 281 LEU A O 1
ATOM 2226 N N . GLY A 1 282 ? -18.289 13.797 12.605 1.00 95.75 282 GLY A N 1
ATOM 2227 C CA . GLY A 1 282 ? -19.049 14.752 11.800 1.00 95.75 282 GLY A CA 1
ATOM 2228 C C . GLY A 1 282 ? -18.216 15.945 11.321 1.00 95.75 282 GLY A C 1
ATOM 2229 O O . GLY A 1 282 ? -18.759 17.037 11.140 1.00 95.75 282 GLY A O 1
ATOM 2230 N N . ILE A 1 283 ? -16.903 15.768 11.147 1.00 95.69 283 ILE A N 1
ATOM 2231 C CA . ILE A 1 283 ? -15.992 16.815 10.675 1.00 95.69 283 ILE A CA 1
ATOM 2232 C C . ILE A 1 283 ? -16.164 16.973 9.163 1.00 95.69 283 ILE A C 1
ATOM 2234 O O . ILE A 1 283 ? -15.959 16.039 8.394 1.00 95.69 283 ILE A O 1
ATOM 2238 N N . GLN A 1 284 ? -16.528 18.179 8.724 1.00 91.12 284 GLN A N 1
ATOM 2239 C CA . GLN A 1 284 ? -16.669 18.509 7.307 1.00 91.12 284 GLN A CA 1
ATOM 2240 C C . GLN A 1 284 ? -15.513 19.399 6.860 1.00 91.12 284 GLN A C 1
ATOM 2242 O O . GLN A 1 284 ? -15.430 20.567 7.241 1.00 91.12 284 GLN A O 1
ATOM 2247 N N . HIS A 1 285 ? -14.637 18.852 6.020 1.00 85.19 285 HIS A N 1
ATOM 2248 C CA . HIS A 1 285 ? -13.564 19.616 5.389 1.00 85.19 285 HIS A CA 1
ATOM 2249 C C . HIS A 1 285 ? -14.132 20.422 4.218 1.00 85.19 285 HIS A C 1
ATOM 2251 O O . HIS A 1 285 ? -14.602 19.861 3.224 1.00 85.19 285 HIS A O 1
ATOM 2257 N N . CYS A 1 286 ? -14.119 21.750 4.324 1.00 80.94 286 CYS A N 1
ATOM 2258 C CA . CYS A 1 286 ? -14.462 22.617 3.201 1.00 80.94 286 CYS A CA 1
ATOM 2259 C C . CYS A 1 286 ? -13.434 22.434 2.078 1.00 80.94 286 CYS A C 1
ATOM 2261 O O . CYS A 1 286 ? -12.238 22.321 2.342 1.00 80.94 286 CYS A O 1
ATOM 2263 N N . LYS A 1 287 ? -13.876 22.475 0.815 1.00 64.62 287 LYS A N 1
ATOM 2264 C CA . LYS A 1 287 ? -12.937 22.715 -0.286 1.00 64.62 287 LYS A CA 1
ATOM 2265 C C . LYS A 1 287 ? -12.337 24.101 -0.067 1.00 64.62 287 LYS A C 1
ATOM 2267 O O . LYS A 1 287 ? -13.078 25.084 -0.110 1.00 64.62 287 LYS A O 1
ATOM 2272 N N . GLU A 1 288 ? -11.037 24.178 0.192 1.00 55.25 288 GLU A N 1
ATOM 2273 C CA . GLU A 1 288 ? -10.324 25.445 0.050 1.00 55.25 288 GLU A CA 1
ATOM 2274 C C . GLU A 1 288 ? -10.593 25.976 -1.369 1.00 55.25 288 GLU A C 1
ATOM 2276 O O . GLU A 1 288 ? -10.559 25.217 -2.343 1.00 55.25 288 GLU A O 1
ATOM 2281 N N . SER A 1 289 ? -11.021 27.241 -1.441 1.00 38.84 289 SER A N 1
ATOM 2282 C CA . SER A 1 289 ? -11.329 27.955 -2.689 1.00 38.84 289 SER A CA 1
ATOM 2283 C C . SER A 1 289 ? -10.060 28.379 -3.409 1.00 38.84 289 SER A C 1
ATOM 2285 O O . SER A 1 289 ? -9.092 28.732 -2.701 1.00 38.84 289 SER A O 1
#

InterPro domains:
  IPR000898 Indoleamine 2,3-dioxygenase [PF01231] (16-287)
  IPR000898 Indoleamine 2,3-dioxygenase [PTHR28657] (10-287)
  IPR037217 Tryptophan/Indoleamine 2,3-dioxygenase-like [SSF140959] (18-286)

Nearest PDB structures (foldseek):
  6pu7-assembly1_A  TM=9.807E-01  e=4.880E-26  Homo sapiens
  5wn8-assembly2_B  TM=9.740E-01  e=5.391E-26  Homo sapiens
  6dpq-assembly2_B  TM=9.742E-01  e=6.914E-26  Homo sapiens
  6r63-assembly1_A  TM=9.729E-01  e=7.267E-26  Homo sapiens
  6ubp-assembly2_B  TM=9.733E-01  e=7.637E-26  Homo sapiens

Organism: Rattus norvegicus (NCBI:txid10116)

Radius of gyration: 21.57 Å; Cα contacts (8 Å, |Δi|>4): 437; chains: 1; bounding box: 78×48×56 Å

Sequence (289 aa):
MEAQRQDGKLASSLSLGKYHISEEYGFLLPNPLEELPDHYKPWMEIAHRLPHLIESHQLQAHVYEMPLLDCRFLTSYREQRLAHLVLAAITMGFVWQEGEAQPQKVLPRTLAIPFVEVSRSLGLPPILVHSDLVLTNWTKRNPEGPLEIGNLETIISFPGGESLQGFILVTVLVEKAAVPGIKALVLGVEAIRQHSQDTLLEALQQLRLSIQDITRALAQMHDYVDPEIFYLVIRIFLSGWKDNPVMPVGLVYEGVSTEPLKYSGGSAAQSSVLHAFDEFLGIQHCKES

pLDDT: mean 94.03, std 12.32, range [31.56, 98.88]

Mean predicted aligned error: 4.88 Å

Foldseek 3Di:
DDDDDPPPPVPDQDDCVVVVADLQQGLADPPADLDAPPLCVLLVVCQVCVAVCLVVVNLLVSQVVAAQGDCPVQPDPSNLLQLLLSLQSSQLSQQASVHLVDGAQERDQSSLVNLCVSCVVVVHDSHDALCNLARRFKDFCDPPDDLDLVRMFGSGDHPLPQQSRLVRSLVSQLSSLLSQLVVLLSQLVVCVVVVPPVSNVVSVVSNVNSVVSSVVSNVCNVVRHDPCSCVVPVVRSQAWLAVDPSNVQAHHRPPPDPGHDGDGGYDPVPDVSVVSSCVSVVNDDDPDD

Solvent-accessible surface area (backbone atoms only — not comparable to full-atom values): 15961 Å² total; per-residue (Å²): 143,79,83,80,80,80,82,75,76,74,72,75,77,86,56,53,65,84,74,69,30,40,95,79,37,18,76,37,53,79,83,44,56,84,72,71,62,78,90,47,42,75,57,50,64,46,37,79,39,34,35,60,27,34,78,67,70,43,41,57,62,53,54,73,70,41,70,74,62,76,63,85,78,52,80,44,73,52,49,41,50,42,49,43,34,45,46,22,47,52,47,33,45,49,29,37,51,65,37,84,86,55,53,55,55,62,40,55,43,42,56,30,41,43,34,45,51,46,14,58,76,71,74,46,69,78,54,50,36,39,66,31,58,34,30,40,32,47,47,54,79,45,82,90,51,68,99,44,72,93,33,48,44,58,69,65,63,58,63,43,58,67,32,45,49,26,53,34,49,33,48,40,46,24,49,42,35,34,26,61,21,58,53,16,50,52,47,27,56,52,15,60,78,68,69,36,64,69,52,29,52,52,16,52,52,40,30,52,51,16,52,52,43,24,51,60,32,51,58,47,42,75,80,37,35,51,68,64,49,39,64,76,43,35,47,59,59,35,56,38,29,38,98,22,86,83,31,74,74,23,38,22,31,32,95,73,39,94,60,49,46,67,44,69,38,41,41,79,88,64,44,63,66,62,55,53,52,32,59,75,70,65,59,79,83,73,79,82,129